Protein AF-V5GAN8-F1 (afdb_monomer)

InterPro domains:
  IPR004263 Exostosin-like [PTHR48261] (1-189)
  IPR015338 Glycosyl transferase 64 domain [PF09258] (1-189)
  IPR029044 Nucleotide-diphospho-sugar transferases [G3DSA:3.90.550.10] (1-189)
  IPR029044 Nucleotide-diphospho-sugar transferases [SSF53448] (8-161)

Solvent-accessible surface area (backbone atoms only — not comparable to full-atom values): 11721 Å² total; per-residue (Å²): 115,43,47,58,86,89,52,80,77,78,62,79,86,79,51,82,94,60,100,62,90,86,78,83,50,75,54,95,60,74,42,65,62,64,80,34,51,76,50,84,88,63,79,58,56,71,40,79,35,66,43,98,82,70,78,83,81,48,72,69,52,54,51,50,43,48,57,54,26,71,79,39,52,86,35,47,23,20,51,52,56,27,30,71,45,79,37,83,88,79,72,42,82,38,86,40,77,65,92,63,96,68,68,63,36,46,39,48,53,40,18,38,35,35,46,64,57,26,37,40,60,66,72,67,48,58,63,70,61,55,46,50,21,42,76,67,63,45,64,59,38,58,53,48,42,52,54,47,28,72,75,63,76,49,75,52,42,76,48,76,73,86,70,68,87,69,60,90,84,64,80,66,87,81,43,69,84,71,42,85,59,43,65,56,57,62,71,73,109

Structure (mmCIF, N/CA/C/O backbone):
data_AF-V5GAN8-F1
#
_entry.id   AF-V5GAN8-F1
#
loop_
_atom_site.group_PDB
_atom_site.id
_atom_site.type_symbol
_atom_site.label_atom_id
_atom_site.label_alt_id
_atom_site.label_comp_id
_atom_site.label_asym_id
_atom_site.label_entity_id
_atom_site.label_seq_id
_atom_site.pdbx_PDB_ins_code
_atom_site.Cartn_x
_atom_site.Cartn_y
_atom_site.Cartn_z
_atom_site.occupancy
_atom_site.B_iso_or_equiv
_atom_site.auth_seq_id
_atom_site.auth_comp_id
_atom_site.auth_asym_id
_atom_site.auth_atom_id
_atom_site.pdbx_PDB_model_num
ATOM 1 N N . VAL A 1 1 ? -5.196 0.202 12.704 1.00 95.00 1 VAL A N 1
ATOM 2 C CA . VAL A 1 1 ? -5.009 -1.135 13.327 1.00 95.00 1 VAL A CA 1
ATOM 3 C C . VAL A 1 1 ? -3.906 -1.023 14.364 1.00 95.00 1 VAL A C 1
ATOM 5 O O . VAL A 1 1 ? -2.914 -0.372 14.077 1.00 95.00 1 VAL A O 1
ATOM 8 N N . TRP A 1 2 ? -4.072 -1.585 15.561 1.00 96.00 2 TRP A N 1
ATOM 9 C CA . TRP A 1 2 ? -3.060 -1.533 16.618 1.00 96.00 2 TRP A CA 1
ATOM 10 C C . TRP A 1 2 ? -2.347 -2.885 16.741 1.00 96.00 2 TRP A C 1
ATOM 12 O O . TRP A 1 2 ? -2.951 -3.880 17.157 1.00 96.00 2 TRP A O 1
ATOM 22 N N . ASN A 1 3 ? -1.075 -2.923 16.337 1.00 94.69 3 ASN A N 1
ATOM 23 C CA . ASN A 1 3 ? -0.295 -4.162 16.207 1.00 94.69 3 ASN A CA 1
ATOM 24 C C . ASN A 1 3 ? 0.570 -4.492 17.437 1.00 94.69 3 ASN A C 1
ATOM 26 O O . ASN A 1 3 ? 1.000 -5.628 17.636 1.00 94.69 3 ASN A O 1
ATOM 30 N N . ASN A 1 4 ? 0.827 -3.494 18.285 1.00 94.25 4 ASN A N 1
ATOM 31 C CA . ASN A 1 4 ? 1.724 -3.625 19.424 1.00 94.25 4 ASN A CA 1
ATOM 32 C C . ASN A 1 4 ? 1.002 -4.224 20.641 1.00 94.25 4 ASN A C 1
ATOM 34 O O . ASN A 1 4 ? 0.079 -3.616 21.178 1.00 94.25 4 ASN A O 1
ATOM 38 N N . GLN A 1 5 ? 1.475 -5.381 21.113 1.00 95.06 5 GLN A N 1
ATOM 39 C CA . GLN A 1 5 ? 0.891 -6.079 22.268 1.00 95.06 5 GLN A CA 1
ATOM 40 C C . GLN A 1 5 ? 1.446 -5.643 23.621 1.00 95.06 5 GLN A C 1
ATOM 42 O O . GLN A 1 5 ? 0.843 -5.908 24.657 1.00 95.06 5 GLN A O 1
ATOM 47 N N . LYS A 1 6 ? 2.593 -4.960 23.623 1.00 95.62 6 LYS A N 1
ATOM 48 C CA . LYS A 1 6 ? 3.255 -4.477 24.842 1.00 95.62 6 LYS A CA 1
ATOM 49 C C . LYS A 1 6 ? 2.770 -3.086 25.247 1.00 95.62 6 LYS A C 1
ATOM 51 O O . LYS A 1 6 ? 2.850 -2.726 26.415 1.00 95.62 6 LYS A O 1
ATOM 56 N N . LYS A 1 7 ? 2.285 -2.298 24.286 1.00 94.88 7 LYS A N 1
ATOM 57 C CA . LYS A 1 7 ? 1.815 -0.925 24.490 1.00 94.88 7 LYS A CA 1
ATOM 58 C C . LYS A 1 7 ? 0.338 -0.847 24.133 1.00 94.88 7 LYS A C 1
ATOM 60 O O . LYS A 1 7 ? -0.037 -1.273 23.051 1.00 94.88 7 LYS A O 1
ATOM 65 N N . SER A 1 8 ? -0.493 -0.288 25.008 1.00 94.62 8 SER A N 1
ATOM 66 C CA . SER A 1 8 ? -1.888 0.012 24.658 1.00 94.62 8 SER A CA 1
ATOM 67 C C . SER A 1 8 ? -1.970 1.226 23.724 1.00 94.62 8 SER A C 1
ATOM 69 O O . SER A 1 8 ? -1.120 2.113 23.832 1.00 94.62 8 SER A O 1
ATOM 71 N N . PRO A 1 9 ? -2.981 1.299 22.835 1.00 94.94 9 PRO A N 1
ATOM 72 C CA . PRO A 1 9 ? -3.250 2.526 22.099 1.00 94.94 9 PRO A CA 1
ATOM 73 C C . PRO A 1 9 ? -3.573 3.662 23.070 1.00 94.94 9 PRO A C 1
ATOM 75 O O . PRO A 1 9 ? -4.091 3.387 24.161 1.00 94.94 9 PRO A O 1
ATOM 78 N N . PRO A 1 10 ? -3.302 4.918 22.679 1.00 94.06 10 PRO A N 1
ATOM 79 C CA . PRO A 1 10 ? -3.709 6.058 23.479 1.00 94.06 10 PRO A CA 1
ATOM 80 C C . PRO A 1 10 ? -5.237 6.058 23.679 1.00 94.06 10 PRO A C 1
ATOM 82 O O . PRO A 1 10 ? -5.977 5.487 22.867 1.00 94.06 10 PRO A O 1
ATOM 85 N N . PRO A 1 11 ? -5.738 6.664 24.766 1.00 93.62 11 PRO A N 1
ATOM 86 C CA . PRO A 1 11 ? -7.162 6.910 24.946 1.00 93.62 11 PRO A CA 1
ATOM 87 C C . PRO A 1 11 ? -7.758 7.664 23.751 1.00 93.62 11 PRO A C 1
ATOM 89 O O . PRO A 1 11 ? -7.117 8.542 23.181 1.00 93.62 11 PRO A O 1
ATOM 92 N N . LEU A 1 12 ? -9.023 7.388 23.412 1.00 90.62 12 LEU A N 1
ATOM 93 C CA . LEU A 1 12 ? -9.724 8.066 22.307 1.00 90.62 12 LEU A CA 1
ATOM 94 C C . LEU A 1 12 ? -9.766 9.597 22.459 1.00 90.62 12 LEU A C 1
ATOM 96 O O . LEU A 1 12 ? -9.891 10.307 21.470 1.00 90.62 12 LEU A O 1
ATOM 100 N N . THR A 1 13 ? -9.627 10.111 23.682 1.00 91.88 13 THR A N 1
ATOM 101 C CA . THR A 1 13 ? -9.562 11.548 23.983 1.00 91.88 13 THR A CA 1
ATOM 102 C C . THR A 1 13 ? -8.302 12.236 23.462 1.00 91.88 13 THR A C 1
ATOM 104 O O . THR A 1 13 ? -8.316 13.453 23.312 1.00 91.88 13 THR A O 1
ATOM 107 N N . GLU A 1 14 ? -7.226 11.488 23.209 1.00 94.81 14 GLU A N 1
ATOM 108 C CA . GLU A 1 14 ? -5.976 12.014 22.640 1.00 94.81 14 GLU A CA 1
ATOM 109 C C . GLU A 1 14 ? -5.991 12.039 21.104 1.00 94.81 14 GLU A C 1
ATOM 111 O O . GLU A 1 14 ? -5.129 12.659 20.485 1.00 94.81 14 GLU A O 1
ATOM 116 N N . PHE A 1 15 ? -6.970 11.387 20.469 1.00 92.12 15 PHE A N 1
ATOM 117 C CA . PHE A 1 15 ? -7.116 11.423 19.019 1.00 92.12 15 PHE A CA 1
ATOM 118 C C . PHE A 1 15 ? -7.718 12.758 18.548 1.00 92.12 15 PHE A C 1
ATOM 120 O O . PHE A 1 15 ? -8.482 13.396 19.281 1.00 92.12 15 PHE A O 1
ATOM 127 N N . PRO A 1 16 ? -7.421 13.189 17.306 1.00 91.81 16 PRO A N 1
ATOM 128 C CA . PRO A 1 16 ? -8.012 14.397 16.743 1.00 91.81 16 PRO A CA 1
ATOM 129 C C . PRO A 1 16 ? -9.541 14.299 16.695 1.00 91.81 16 PRO A C 1
ATOM 131 O O . PRO A 1 16 ? -10.111 13.258 16.365 1.00 91.81 16 PRO A O 1
ATOM 134 N N . LYS A 1 17 ? -10.216 15.415 16.989 1.00 91.31 17 LYS A N 1
ATOM 135 C CA . LYS A 1 17 ? -11.674 15.516 16.866 1.00 91.31 17 LYS A CA 1
ATOM 136 C C . LYS A 1 17 ? -12.050 15.559 15.389 1.00 91.31 17 LYS A C 1
ATOM 138 O O . LYS A 1 17 ? -11.829 16.562 14.718 1.00 91.31 17 LYS A O 1
ATOM 143 N N . VAL A 1 18 ? -12.630 14.471 14.904 1.00 92.62 18 VAL A N 1
ATOM 144 C CA . VAL A 1 18 ? -13.055 14.297 13.511 1.00 92.62 18 VAL A CA 1
ATOM 145 C C . VAL A 1 18 ? -14.554 14.012 13.439 1.00 92.62 18 VAL A C 1
ATOM 147 O O . VAL A 1 18 ? -15.158 13.533 14.396 1.00 92.62 18 VAL A O 1
ATOM 150 N N . ALA A 1 19 ? -15.168 14.308 12.291 1.00 92.56 19 ALA A N 1
ATOM 151 C CA . ALA A 1 19 ? -16.608 14.121 12.082 1.00 92.56 19 ALA A CA 1
ATOM 152 C C . ALA A 1 19 ? -17.034 12.642 11.995 1.00 92.56 19 ALA A C 1
ATOM 154 O O . ALA A 1 19 ? -18.213 12.325 12.144 1.00 92.56 19 ALA A O 1
ATOM 155 N N . LYS A 1 20 ? -16.090 11.735 11.721 1.00 89.75 20 LYS A N 1
ATOM 156 C CA . LYS A 1 20 ? -16.318 10.288 11.638 1.00 89.75 20 LYS A CA 1
ATOM 157 C C . LYS A 1 20 ? -15.715 9.591 12.860 1.00 89.75 20 LYS A C 1
ATOM 159 O O . LYS A 1 20 ? -14.651 10.005 13.308 1.00 89.75 20 LYS A O 1
ATOM 164 N N . PRO A 1 21 ? -16.355 8.546 13.408 1.00 90.94 21 PRO A N 1
ATOM 165 C CA . PRO A 1 21 ? -15.830 7.848 14.576 1.00 90.94 21 PRO A CA 1
ATOM 166 C C . PRO A 1 21 ? -14.479 7.188 14.273 1.00 90.94 21 PRO A C 1
ATOM 168 O O . PRO A 1 21 ? -14.285 6.599 13.211 1.00 90.94 21 PRO A O 1
ATOM 171 N N . ILE A 1 22 ? -13.558 7.256 15.236 1.00 94.25 22 ILE A N 1
ATOM 172 C CA . ILE A 1 22 ? -12.266 6.569 15.169 1.00 94.25 22 ILE A CA 1
ATOM 173 C C . ILE A 1 22 ? -12.407 5.200 15.830 1.00 94.25 22 ILE A C 1
ATOM 175 O O . ILE A 1 22 ? -12.712 5.103 17.019 1.00 94.25 22 ILE A O 1
ATOM 179 N N . ASN A 1 23 ? -12.134 4.142 15.067 1.00 94.19 23 ASN A N 1
ATOM 180 C CA . ASN A 1 23 ? -12.127 2.768 15.558 1.00 94.19 23 ASN A CA 1
ATOM 181 C C . ASN A 1 23 ? -10.688 2.255 15.688 1.00 94.19 23 ASN A C 1
ATOM 183 O O . ASN A 1 23 ? -9.942 2.197 14.710 1.00 94.19 23 ASN A O 1
ATOM 187 N N . VAL A 1 24 ? -10.299 1.836 16.895 1.00 95.75 24 VAL A N 1
ATOM 188 C CA . VAL A 1 24 ? -8.974 1.253 17.155 1.00 95.75 24 VAL A CA 1
ATOM 189 C C . VAL A 1 24 ? -9.100 -0.251 17.360 1.00 95.75 24 VAL A C 1
ATOM 191 O O . VAL A 1 24 ? -9.501 -0.725 18.421 1.00 95.75 24 VAL A O 1
ATOM 194 N N . ILE A 1 25 ? -8.719 -1.015 16.338 1.00 96.12 25 ILE A N 1
ATOM 195 C CA . ILE A 1 25 ? -8.765 -2.479 16.372 1.00 96.12 25 ILE A CA 1
ATOM 196 C C . ILE A 1 25 ? -7.456 -3.016 16.946 1.00 96.12 25 ILE A C 1
ATOM 198 O O . ILE A 1 25 ? -6.411 -2.914 16.301 1.00 96.12 25 ILE A O 1
ATOM 202 N N . LYS A 1 26 ? -7.511 -3.587 18.154 1.00 96.06 26 LYS A N 1
ATOM 203 C CA . LYS A 1 26 ? -6.374 -4.271 18.784 1.00 96.06 26 LYS A CA 1
ATOM 204 C C . LYS A 1 26 ? -6.267 -5.692 18.247 1.00 96.06 26 LYS A C 1
ATOM 206 O O . LYS A 1 26 ? -7.220 -6.465 18.304 1.00 96.06 26 LYS A O 1
ATOM 211 N N . THR A 1 27 ? -5.103 -6.025 17.720 1.00 96.00 27 THR A N 1
ATOM 212 C CA . THR A 1 27 ? -4.802 -7.369 17.213 1.00 96.00 27 THR A CA 1
ATOM 213 C C . THR A 1 27 ? -4.341 -8.278 18.354 1.00 96.00 27 THR A C 1
ATOM 215 O O . THR A 1 27 ? -4.038 -7.789 19.437 1.00 96.00 27 THR A O 1
ATOM 218 N N . LYS A 1 28 ? -4.290 -9.600 18.142 1.00 95.12 28 LYS A N 1
ATOM 219 C CA . LYS A 1 28 ? -3.848 -10.568 19.172 1.00 95.12 28 LYS A CA 1
ATOM 220 C C . LYS A 1 28 ? -2.337 -10.831 19.169 1.00 95.12 28 LYS A C 1
ATOM 222 O O . LYS A 1 28 ? -1.788 -11.256 20.178 1.00 95.12 28 LYS A O 1
ATOM 227 N N . ALA A 1 29 ? -1.684 -10.622 18.030 1.00 95.62 29 ALA A N 1
ATOM 228 C CA . ALA A 1 29 ? -0.252 -10.821 17.835 1.00 95.62 29 ALA A CA 1
ATOM 229 C C . ALA A 1 29 ? 0.295 -9.719 16.924 1.00 95.62 29 ALA A C 1
ATOM 231 O O . ALA A 1 29 ? -0.455 -9.180 16.113 1.00 95.62 29 ALA A O 1
ATOM 232 N N . ASN A 1 30 ? 1.579 -9.390 17.065 1.00 95.69 30 ASN A N 1
ATOM 233 C CA . ASN A 1 30 ? 2.249 -8.439 16.183 1.00 95.69 30 ASN A CA 1
ATOM 234 C C . ASN A 1 30 ? 2.557 -9.128 14.850 1.00 95.69 30 ASN A C 1
ATOM 236 O O . ASN A 1 30 ? 3.513 -9.893 14.776 1.00 95.69 30 ASN A O 1
ATOM 240 N N . LYS A 1 31 ? 1.711 -8.905 13.844 1.00 96.12 31 LYS A N 1
ATOM 241 C CA . LYS A 1 31 ? 1.843 -9.491 12.503 1.00 96.12 31 LYS A CA 1
ATOM 242 C C . LYS A 1 31 ? 1.685 -8.412 11.454 1.00 96.12 31 LYS A C 1
ATOM 244 O O . LYS A 1 31 ? 0.750 -7.614 11.546 1.00 96.12 31 LYS A O 1
ATOM 249 N N . LEU A 1 32 ? 2.570 -8.381 10.466 1.00 93.88 32 LEU A N 1
ATOM 250 C CA . LEU A 1 32 ? 2.552 -7.336 9.445 1.00 93.88 32 LEU A CA 1
ATOM 251 C C . LEU A 1 32 ? 1.270 -7.394 8.596 1.00 93.88 32 LEU A C 1
ATOM 253 O O . LEU A 1 32 ? 0.638 -6.366 8.346 1.00 93.88 32 LEU A O 1
ATOM 257 N N . SER A 1 33 ? 0.790 -8.606 8.293 1.00 95.88 33 SER A N 1
ATOM 258 C CA . SER A 1 33 ? -0.436 -8.825 7.511 1.00 95.88 33 SER A CA 1
ATOM 259 C C . SER A 1 33 ? -1.732 -8.364 8.191 1.00 95.88 33 SER A C 1
ATOM 261 O O . SER A 1 33 ? -2.751 -8.226 7.512 1.00 95.88 33 SER A O 1
ATOM 263 N N . ASN A 1 34 ? -1.731 -8.066 9.500 1.00 96.88 34 ASN A N 1
ATOM 264 C CA . ASN A 1 34 ? -2.941 -7.642 10.217 1.00 96.88 34 ASN A CA 1
ATOM 265 C C . ASN A 1 34 ? -3.601 -6.411 9.579 1.00 96.88 34 ASN A C 1
ATOM 267 O O . ASN A 1 34 ? -4.820 -6.272 9.637 1.00 96.88 34 ASN A O 1
ATOM 271 N N . ARG A 1 35 ? -2.824 -5.524 8.943 1.00 95.88 35 ARG A N 1
ATOM 272 C CA . ARG A 1 35 ? -3.360 -4.330 8.271 1.00 95.88 35 ARG A CA 1
ATOM 273 C C . ARG A 1 35 ? -4.319 -4.656 7.119 1.00 95.88 35 ARG A C 1
ATOM 275 O O . ARG A 1 35 ? -5.146 -3.810 6.799 1.00 95.88 35 ARG A O 1
ATOM 282 N N . PHE A 1 36 ? -4.230 -5.849 6.528 1.00 97.44 36 PHE A N 1
ATOM 283 C CA . PHE A 1 36 ? -5.043 -6.275 5.383 1.00 97.44 36 PHE A CA 1
ATOM 284 C C . PHE A 1 36 ? -6.256 -7.119 5.769 1.00 97.44 36 PHE A C 1
ATOM 286 O O . PHE A 1 36 ? -7.005 -7.541 4.893 1.00 97.44 36 PHE A O 1
ATOM 293 N N . TYR A 1 37 ? -6.489 -7.380 7.056 1.00 97.00 37 TYR A N 1
ATOM 294 C CA . TYR A 1 37 ? -7.653 -8.169 7.442 1.00 97.00 37 TYR A CA 1
ATOM 295 C C . TYR A 1 37 ? -8.956 -7.449 7.034 1.00 97.00 37 TYR A C 1
ATOM 297 O O . TYR A 1 37 ? -9.054 -6.232 7.217 1.00 97.00 37 TYR A O 1
ATOM 305 N N . PRO A 1 38 ? -9.975 -8.158 6.504 1.00 96.44 38 PRO A N 1
ATOM 306 C CA . PRO A 1 38 ? -11.243 -7.555 6.094 1.00 96.44 38 PRO A CA 1
ATOM 307 C C . PRO A 1 38 ? -12.096 -7.212 7.324 1.00 96.44 38 PRO A C 1
ATOM 309 O O . PRO A 1 38 ? -13.055 -7.906 7.669 1.00 96.44 38 PRO A O 1
ATOM 312 N N . TYR A 1 39 ? -11.701 -6.161 8.039 1.00 97.00 39 TYR A N 1
ATOM 313 C CA . TYR A 1 39 ? -12.403 -5.663 9.214 1.00 97.00 39 TYR A CA 1
ATOM 314 C C . TYR A 1 39 ? -13.781 -5.124 8.829 1.00 97.00 39 TYR A C 1
ATOM 316 O O . TYR A 1 39 ? -13.911 -4.350 7.885 1.00 97.00 39 TYR A O 1
ATOM 324 N N . ARG A 1 40 ? -14.808 -5.493 9.599 1.00 95.94 40 ARG A N 1
ATOM 325 C CA . ARG A 1 40 ? -16.195 -5.043 9.382 1.00 95.94 40 ARG A CA 1
ATOM 326 C C . ARG A 1 40 ? -16.354 -3.524 9.505 1.00 95.94 40 ARG A C 1
ATOM 328 O O . ARG A 1 40 ? -17.302 -2.971 8.974 1.00 95.94 40 ARG A O 1
ATOM 335 N N . GLU A 1 41 ? -15.441 -2.872 10.223 1.00 96.19 41 GLU A N 1
ATOM 336 C CA . GLU A 1 41 ? -15.387 -1.421 10.391 1.00 96.19 41 GLU A CA 1
ATOM 337 C C . GLU A 1 41 ? -14.970 -0.690 9.097 1.00 96.19 41 GLU A C 1
ATOM 339 O O . GLU A 1 41 ? -15.128 0.527 9.013 1.00 96.19 41 GLU A O 1
ATOM 344 N N . ILE A 1 42 ? -14.430 -1.403 8.098 1.00 96.62 42 ILE A N 1
ATOM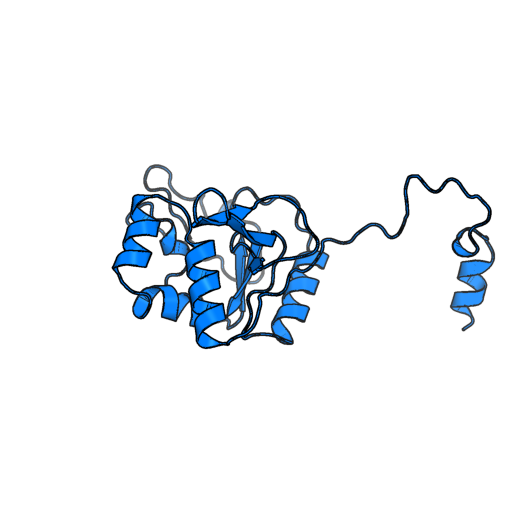 345 C CA . ILE A 1 42 ? -14.077 -0.845 6.786 1.00 96.62 42 ILE A CA 1
ATOM 346 C C . ILE A 1 42 ? -15.288 -0.968 5.858 1.00 96.62 42 ILE A C 1
ATOM 348 O O . ILE A 1 42 ? -15.530 -2.000 5.230 1.00 96.62 42 ILE A O 1
ATOM 352 N N . GLU A 1 43 ? -16.052 0.115 5.763 1.00 95.88 43 GLU A N 1
ATOM 353 C CA . GLU A 1 43 ? -17.258 0.181 4.930 1.00 95.88 43 GLU A CA 1
ATOM 354 C C . GLU A 1 43 ? -16.956 0.683 3.505 1.00 95.88 43 GLU A C 1
ATOM 356 O O . GLU A 1 43 ? -17.637 0.305 2.547 1.00 95.88 43 GLU A O 1
ATOM 361 N N . THR A 1 44 ? -15.891 1.473 3.340 1.00 97.56 44 THR A N 1
ATOM 362 C CA . THR A 1 44 ? -15.489 2.095 2.070 1.00 97.56 44 THR A CA 1
ATOM 363 C C . THR A 1 44 ? -14.813 1.113 1.118 1.00 97.56 44 THR A C 1
ATOM 365 O O . THR A 1 44 ? -14.170 0.156 1.538 1.00 97.56 44 THR A O 1
ATOM 368 N N . GLU A 1 45 ? -14.946 1.348 -0.188 1.00 98.19 45 GLU A N 1
ATOM 369 C CA . GLU A 1 45 ? -14.221 0.579 -1.208 1.00 98.19 45 GLU A CA 1
ATOM 370 C C . GLU A 1 45 ? -12.741 0.954 -1.256 1.00 98.19 45 GLU A C 1
ATOM 372 O O . GLU A 1 45 ? -11.893 0.066 -1.273 1.00 98.19 45 GLU A O 1
ATOM 377 N N . ALA A 1 46 ? -12.434 2.251 -1.208 1.00 98.38 46 ALA A N 1
ATOM 378 C CA . ALA A 1 46 ? -11.071 2.750 -1.092 1.00 98.38 46 ALA A CA 1
ATOM 379 C C . ALA A 1 46 ? -10.561 2.602 0.343 1.00 98.38 46 ALA A C 1
ATOM 381 O O . ALA A 1 46 ? -11.239 3.005 1.297 1.00 98.38 46 ALA A O 1
ATOM 382 N N . VAL A 1 47 ? -9.341 2.094 0.491 1.00 98.44 47 VAL A N 1
ATOM 383 C CA . VAL A 1 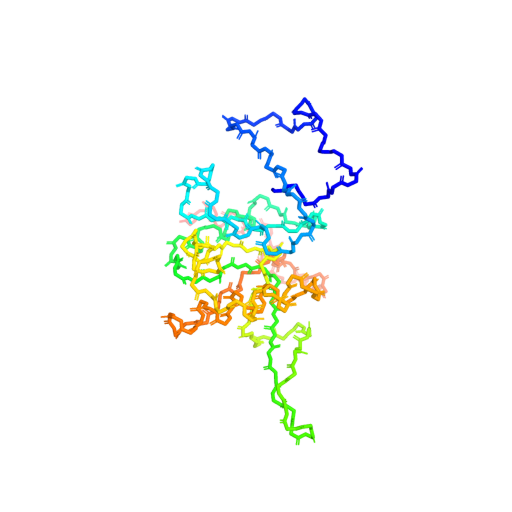47 ? -8.627 2.020 1.767 1.00 98.44 47 VAL A CA 1
ATOM 384 C C . VAL A 1 47 ? -7.266 2.679 1.599 1.00 98.44 47 VAL A C 1
ATOM 386 O O . VAL A 1 47 ? -6.438 2.206 0.824 1.00 98.44 47 VAL A O 1
ATOM 389 N N . LEU A 1 48 ? -7.033 3.765 2.340 1.00 97.88 48 LEU A N 1
ATOM 390 C CA . LEU A 1 48 ? -5.706 4.355 2.474 1.00 97.88 48 LEU A CA 1
ATOM 391 C C . LEU A 1 48 ? -4.909 3.559 3.506 1.00 97.88 48 LEU A C 1
ATOM 393 O O . LEU A 1 48 ? -5.234 3.555 4.695 1.00 97.88 48 LEU A O 1
ATOM 397 N N . HIS A 1 49 ? -3.846 2.915 3.048 1.00 97.56 49 HIS A N 1
ATOM 398 C CA . HIS A 1 49 ? -2.833 2.330 3.904 1.00 97.56 49 HIS A CA 1
ATOM 399 C C . HIS A 1 49 ? -1.687 3.330 4.076 1.00 97.56 49 HIS A C 1
ATOM 401 O O . HIS A 1 49 ? -1.157 3.847 3.094 1.00 97.56 49 HIS A O 1
ATOM 407 N N . ILE A 1 50 ? -1.330 3.599 5.333 1.00 96.25 50 ILE A N 1
ATOM 408 C CA . ILE A 1 50 ? -0.255 4.515 5.707 1.00 96.25 50 ILE A CA 1
ATOM 409 C C . ILE A 1 50 ? 0.576 3.907 6.841 1.00 96.25 50 ILE A C 1
ATOM 411 O O . ILE A 1 50 ? 0.000 3.367 7.791 1.00 96.25 50 ILE A O 1
ATOM 415 N N . ASP A 1 51 ? 1.899 3.952 6.717 1.00 95.38 51 ASP A N 1
ATOM 416 C CA . ASP A 1 51 ? 2.816 3.563 7.790 1.00 95.38 51 ASP A CA 1
ATOM 417 C C . ASP A 1 51 ? 2.880 4.663 8.856 1.00 95.38 51 ASP A C 1
ATOM 419 O O . ASP A 1 51 ? 2.613 5.838 8.590 1.00 95.38 51 ASP A O 1
ATOM 423 N N . ASP A 1 52 ? 3.163 4.280 10.099 1.00 91.56 52 ASP A N 1
ATOM 424 C CA . ASP A 1 52 ? 3.073 5.168 11.262 1.00 91.56 52 ASP A CA 1
ATOM 425 C C . ASP A 1 52 ? 4.236 6.168 11.383 1.00 91.56 52 ASP A C 1
ATOM 427 O O . ASP A 1 52 ? 4.197 7.053 12.241 1.00 91.56 52 ASP A O 1
ATOM 431 N N . ASP A 1 53 ? 5.229 6.074 10.501 1.00 90.81 53 ASP A N 1
ATOM 432 C CA . ASP A 1 53 ? 6.357 6.996 10.356 1.00 90.81 53 ASP A CA 1
ATOM 433 C C . ASP A 1 53 ? 6.232 7.940 9.140 1.00 90.81 53 ASP A C 1
ATOM 435 O O . ASP A 1 53 ? 7.097 8.796 8.918 1.00 90.81 53 ASP A O 1
ATOM 439 N N . ILE A 1 54 ? 5.137 7.856 8.377 1.00 90.88 54 ILE A N 1
ATOM 440 C CA . ILE A 1 54 ? 4.889 8.735 7.229 1.00 90.88 54 ILE A CA 1
ATOM 441 C C . ILE A 1 54 ? 4.370 10.090 7.709 1.00 90.88 54 ILE A C 1
ATOM 443 O O . ILE A 1 54 ? 3.201 10.256 8.055 1.00 90.88 54 ILE A O 1
ATOM 447 N N . VAL A 1 55 ? 5.250 11.092 7.676 1.00 85.62 55 VAL A N 1
ATOM 448 C CA . VAL A 1 55 ? 4.967 12.457 8.164 1.00 85.62 55 VAL A CA 1
ATOM 449 C C . VAL A 1 55 ? 4.911 13.523 7.066 1.00 85.62 55 VAL A C 1
ATOM 451 O O . VAL A 1 55 ? 4.570 14.669 7.340 1.00 85.62 55 VAL A O 1
ATOM 454 N N . MET A 1 56 ? 5.265 13.177 5.826 1.00 81.62 56 MET A N 1
ATOM 455 C CA . MET A 1 56 ? 5.452 14.146 4.738 1.00 81.62 56 MET A CA 1
ATOM 456 C C . MET A 1 56 ? 4.238 14.345 3.823 1.00 81.62 56 MET A C 1
ATOM 458 O O . MET A 1 56 ? 4.274 15.247 2.991 1.00 81.62 56 MET A O 1
ATOM 462 N N . LEU A 1 57 ? 3.193 13.521 3.939 1.00 90.06 57 LEU A N 1
ATOM 463 C CA . LEU A 1 57 ? 2.016 13.628 3.074 1.00 90.06 57 LEU A CA 1
ATOM 464 C C . LEU A 1 57 ? 1.113 14.786 3.498 1.00 90.06 57 LEU A C 1
ATOM 466 O O . LEU A 1 57 ? 0.710 14.897 4.657 1.00 90.06 57 LEU A O 1
ATOM 470 N N . THR A 1 58 ? 0.757 15.624 2.531 1.00 91.75 58 THR A N 1
ATOM 471 C CA . THR A 1 58 ? -0.205 16.719 2.707 1.00 91.75 58 THR A CA 1
ATOM 472 C C . THR A 1 58 ? -1.635 16.277 2.388 1.00 91.75 58 THR A C 1
ATOM 474 O O . THR A 1 58 ? -1.851 15.277 1.702 1.00 91.75 58 THR A O 1
ATOM 477 N N . SER A 1 59 ? -2.634 17.040 2.849 1.00 91.56 59 SER A N 1
ATOM 478 C CA . SER A 1 59 ? -4.045 16.790 2.512 1.00 91.56 59 SER A CA 1
ATOM 479 C C . SER A 1 59 ? -4.288 16.792 1.004 1.00 91.56 59 SER A C 1
ATOM 481 O O . SER A 1 59 ? -4.955 15.894 0.503 1.00 91.56 59 SER A O 1
ATOM 483 N N . ASP A 1 60 ? -3.692 17.750 0.290 1.00 92.50 60 ASP A N 1
ATOM 484 C CA . ASP A 1 60 ? -3.828 17.898 -1.163 1.00 92.50 60 ASP A CA 1
ATOM 485 C C . ASP A 1 60 ? -3.269 16.678 -1.909 1.00 92.50 60 ASP A C 1
ATOM 487 O O . ASP A 1 60 ? -3.813 16.254 -2.925 1.00 92.50 60 ASP A O 1
ATOM 491 N N . GLU A 1 61 ? -2.172 16.096 -1.415 1.00 94.25 61 GLU A N 1
ATOM 492 C CA . GLU A 1 61 ? -1.577 14.896 -2.008 1.00 94.25 61 GLU A CA 1
ATOM 493 C C . GLU A 1 61 ? -2.444 13.664 -1.772 1.00 94.25 61 GLU A C 1
ATOM 495 O O . GLU A 1 61 ? -2.646 12.878 -2.698 1.00 94.25 61 GLU A O 1
ATOM 500 N N . VAL A 1 62 ? -2.985 13.508 -0.561 1.00 95.25 62 VAL A N 1
ATOM 501 C CA . VAL A 1 62 ? -3.913 12.415 -0.240 1.00 95.25 62 VAL A CA 1
ATOM 502 C C . VAL A 1 62 ? -5.189 12.523 -1.078 1.00 95.25 62 VAL A C 1
ATOM 504 O O . VAL A 1 62 ? -5.634 11.515 -1.624 1.00 95.25 62 VAL A O 1
ATOM 507 N N . GLU A 1 63 ? -5.746 13.727 -1.227 1.00 96.00 63 GLU A N 1
ATOM 508 C CA . GLU A 1 63 ? -6.918 13.984 -2.071 1.00 96.00 63 GLU A CA 1
ATOM 509 C C . GLU A 1 63 ? -6.625 13.674 -3.543 1.00 96.00 63 GLU A C 1
ATOM 511 O O . GLU A 1 63 ? -7.371 12.929 -4.173 1.00 96.00 63 GLU A O 1
ATOM 516 N N . PHE A 1 64 ? -5.496 14.147 -4.078 1.00 95.88 64 PHE A N 1
ATOM 517 C CA . PHE A 1 64 ? -5.098 13.838 -5.450 1.00 95.88 64 PHE A CA 1
ATOM 518 C C . PHE A 1 64 ? -4.928 12.330 -5.681 1.00 95.88 64 PHE A C 1
ATOM 520 O O . PHE A 1 64 ? -5.432 11.794 -6.666 1.00 95.88 64 PHE A O 1
ATOM 527 N N . ALA A 1 65 ? -4.251 11.626 -4.772 1.00 97.25 65 ALA A N 1
ATOM 528 C CA . ALA A 1 65 ? -4.075 10.180 -4.871 1.00 97.25 65 ALA A CA 1
ATOM 529 C C . ALA A 1 65 ? -5.413 9.428 -4.812 1.00 97.25 65 ALA A C 1
ATOM 531 O O . ALA A 1 65 ? -5.594 8.447 -5.534 1.00 97.25 65 ALA A O 1
ATOM 532 N N . TYR A 1 66 ? -6.354 9.905 -3.993 1.00 98.19 66 TYR A N 1
ATOM 533 C CA . TYR A 1 66 ? -7.706 9.363 -3.931 1.00 98.19 66 TYR A CA 1
ATOM 534 C C . TYR A 1 66 ? -8.470 9.578 -5.242 1.00 98.19 66 TYR A C 1
ATOM 536 O O . TYR A 1 66 ? -9.051 8.627 -5.759 1.00 98.19 66 TYR A O 1
ATOM 544 N N . GLU A 1 67 ? -8.430 10.778 -5.823 1.00 98.12 67 GLU A N 1
ATOM 545 C CA . GLU A 1 67 ? -9.065 11.055 -7.120 1.00 98.12 67 GLU A CA 1
ATOM 546 C C . GLU A 1 67 ? -8.462 10.194 -8.241 1.00 98.12 67 GLU A C 1
ATOM 548 O O . GLU A 1 67 ? -9.196 9.607 -9.032 1.00 98.12 67 GLU A O 1
ATOM 553 N N . VAL A 1 68 ? -7.138 10.006 -8.260 1.00 98.31 68 VAL A N 1
ATOM 554 C CA . VAL A 1 68 ? -6.488 9.073 -9.199 1.00 98.31 68 VAL A CA 1
ATOM 555 C C . VAL A 1 68 ? -6.951 7.632 -8.963 1.00 98.31 68 VAL A C 1
ATOM 557 O O . VAL A 1 68 ? -7.205 6.904 -9.921 1.00 98.31 68 VAL A O 1
ATOM 560 N N . TRP A 1 69 ? -7.086 7.204 -7.705 1.00 98.62 69 TRP A N 1
ATOM 561 C CA . TRP A 1 69 ? -7.606 5.874 -7.386 1.00 98.62 69 TRP A CA 1
ATOM 562 C C . TRP A 1 69 ? -9.056 5.694 -7.843 1.00 98.62 69 TRP A C 1
ATOM 564 O O . TRP A 1 69 ? -9.391 4.627 -8.347 1.00 98.62 69 TRP A O 1
ATOM 574 N N . ARG A 1 70 ? -9.906 6.721 -7.744 1.00 98.44 70 ARG A N 1
ATOM 575 C CA . ARG A 1 70 ? -11.302 6.650 -8.209 1.00 98.44 70 ARG A CA 1
ATOM 576 C C . ARG A 1 70 ? -11.415 6.355 -9.704 1.00 98.44 70 ARG A C 1
ATOM 578 O O . ARG A 1 70 ? -12.337 5.649 -10.102 1.00 98.44 70 ARG A O 1
ATOM 585 N N . GLU A 1 71 ? -10.474 6.843 -10.507 1.00 98.50 71 GLU A N 1
ATOM 586 C CA . GLU A 1 71 ? -10.401 6.547 -11.944 1.00 98.50 71 GLU A CA 1
ATOM 587 C C . GLU A 1 71 ? -9.839 5.143 -12.232 1.00 98.50 71 GLU A C 1
ATOM 589 O O . GLU A 1 71 ? -10.096 4.558 -13.287 1.00 98.50 71 GLU A O 1
ATOM 594 N N . PHE A 1 72 ? -9.075 4.577 -11.294 1.00 98.38 72 PHE A N 1
ATOM 595 C CA . PHE A 1 72 ? -8.372 3.302 -11.449 1.00 98.38 72 PHE A CA 1
ATOM 596 C C . PHE A 1 72 ? -8.508 2.392 -10.215 1.00 98.38 72 PHE A C 1
ATOM 598 O O . PHE A 1 72 ? -7.493 1.966 -9.653 1.00 98.38 72 PHE A O 1
ATOM 605 N N . PRO A 1 73 ? -9.744 2.065 -9.790 1.00 98.06 73 PRO A N 1
ATOM 606 C CA . PRO A 1 73 ? -9.995 1.433 -8.495 1.00 98.06 73 PRO A CA 1
ATOM 607 C C . PRO A 1 73 ? -9.436 0.011 -8.410 1.00 98.06 73 PRO A C 1
ATOM 609 O O . PRO A 1 73 ? -9.184 -0.497 -7.320 1.00 98.06 73 PRO A O 1
ATOM 612 N N . ASP A 1 74 ? -9.202 -0.639 -9.550 1.00 98.31 74 ASP A N 1
ATOM 613 C CA . ASP A 1 74 ? -8.618 -1.973 -9.631 1.00 98.31 74 ASP A CA 1
ATOM 614 C C . ASP A 1 74 ? -7.089 -1.991 -9.459 1.00 98.31 74 ASP A C 1
ATOM 616 O O . ASP A 1 74 ? -6.501 -3.067 -9.381 1.00 98.31 74 ASP A O 1
ATOM 620 N N . ARG A 1 75 ? -6.427 -0.833 -9.355 1.00 98.50 75 ARG A N 1
ATOM 621 C CA . ARG A 1 75 ? -4.965 -0.729 -9.239 1.00 98.50 75 ARG A CA 1
ATOM 622 C C . ARG A 1 75 ? -4.517 -0.202 -7.878 1.00 98.50 75 ARG A C 1
ATOM 624 O O . ARG A 1 75 ? -5.262 0.456 -7.158 1.00 98.50 75 ARG A O 1
ATOM 631 N N . ILE A 1 76 ? -3.258 -0.481 -7.539 1.00 98.69 76 ILE A N 1
ATOM 632 C CA . ILE A 1 76 ? -2.578 0.139 -6.396 1.00 98.69 76 ILE A CA 1
ATOM 633 C C . ILE A 1 76 ? -2.164 1.551 -6.802 1.00 98.69 76 ILE A C 1
ATOM 635 O O . ILE A 1 76 ? -1.429 1.707 -7.779 1.00 98.69 76 ILE A O 1
ATOM 639 N N . VAL A 1 77 ? -2.612 2.564 -6.060 1.00 98.62 77 VAL A N 1
ATOM 640 C CA . VAL A 1 77 ? -2.281 3.974 -6.321 1.00 98.62 77 VAL A CA 1
ATOM 641 C C . VAL A 1 77 ? -1.579 4.564 -5.108 1.00 98.62 77 VAL A C 1
ATOM 643 O O . VAL A 1 77 ? -2.160 4.605 -4.032 1.00 98.62 77 VAL A O 1
ATOM 646 N N . GLY A 1 78 ? -0.342 5.037 -5.240 1.00 96.88 78 GLY A N 1
ATOM 647 C CA . GLY A 1 78 ? 0.418 5.505 -4.073 1.00 96.88 78 GLY A CA 1
ATOM 648 C C . GLY A 1 78 ? 1.723 6.208 -4.411 1.00 96.88 78 GLY A C 1
ATOM 649 O O . GLY A 1 78 ? 2.003 6.484 -5.576 1.00 96.88 78 GLY A O 1
ATOM 650 N N . PHE A 1 79 ? 2.514 6.524 -3.386 1.00 94.25 79 PHE A N 1
ATOM 651 C CA . PHE A 1 79 ? 3.675 7.416 -3.525 1.00 94.25 79 PHE A CA 1
ATOM 652 C C . PHE A 1 79 ? 5.024 6.686 -3.577 1.00 94.25 79 PHE A C 1
ATOM 654 O O . PHE A 1 79 ? 5.791 6.919 -4.520 1.00 94.25 79 PHE A O 1
ATOM 661 N N . PRO A 1 80 ? 5.371 5.814 -2.606 1.00 93.31 80 PRO A N 1
ATOM 662 C CA . PRO A 1 80 ? 6.668 5.159 -2.606 1.00 93.31 80 PRO A CA 1
ATOM 663 C C . PRO A 1 80 ? 6.655 4.072 -3.676 1.00 93.31 80 PRO A C 1
ATOM 665 O O . PRO A 1 80 ? 5.846 3.148 -3.630 1.00 93.31 80 PRO A O 1
ATOM 668 N N . SER A 1 81 ? 7.545 4.189 -4.655 1.00 93.50 81 SER A N 1
ATOM 669 C CA . SER A 1 81 ? 7.642 3.244 -5.764 1.00 93.50 81 SER A CA 1
ATOM 670 C C . SER A 1 81 ? 8.962 2.498 -5.742 1.00 93.50 81 SER A C 1
ATOM 672 O O . SER A 1 81 ? 9.987 3.059 -5.343 1.00 93.50 81 SER A O 1
ATOM 674 N N . ARG A 1 82 ? 8.942 1.263 -6.228 1.00 94.69 82 ARG A N 1
ATOM 675 C CA . ARG A 1 82 ? 10.105 0.379 -6.332 1.00 94.69 82 ARG A CA 1
ATOM 676 C C . ARG A 1 82 ? 10.062 -0.388 -7.641 1.00 94.69 82 ARG A C 1
ATOM 678 O O . ARG A 1 82 ? 9.037 -0.399 -8.335 1.00 94.69 82 ARG A O 1
ATOM 685 N N . THR A 1 83 ? 11.165 -1.046 -7.961 1.00 95.00 83 THR A N 1
ATOM 686 C CA . THR A 1 83 ? 11.228 -1.925 -9.123 1.00 95.00 83 THR A CA 1
ATOM 687 C C . THR A 1 83 ? 11.897 -3.253 -8.782 1.00 95.00 83 THR A C 1
ATOM 689 O O . THR A 1 83 ? 12.510 -3.405 -7.724 1.00 95.00 83 THR A O 1
ATOM 692 N N . HIS A 1 84 ? 11.720 -4.240 -9.652 1.00 93.25 84 HIS A N 1
ATOM 693 C CA . HIS A 1 84 ? 12.486 -5.478 -9.634 1.00 93.25 84 HIS A CA 1
ATOM 694 C C . HIS A 1 84 ? 13.298 -5.549 -10.923 1.00 93.25 84 HIS A C 1
ATOM 696 O O . HIS A 1 84 ? 12.808 -5.200 -11.996 1.00 93.25 84 HIS A O 1
ATOM 702 N N . ILE A 1 85 ? 14.547 -5.980 -10.809 1.00 92.88 85 ILE A N 1
ATOM 703 C CA . ILE A 1 85 ? 15.470 -6.098 -11.936 1.00 92.88 85 ILE A CA 1
ATOM 704 C C . ILE A 1 85 ? 15.997 -7.522 -12.007 1.00 92.88 85 ILE A C 1
ATOM 706 O O . ILE A 1 85 ? 16.225 -8.163 -10.980 1.00 92.88 85 ILE A O 1
ATOM 710 N N . TRP A 1 86 ? 16.169 -8.032 -13.221 1.00 94.19 86 TRP A N 1
ATOM 711 C CA . TRP A 1 86 ? 16.818 -9.318 -13.422 1.00 94.19 86 TRP A CA 1
ATOM 712 C C . TRP A 1 86 ? 18.331 -9.135 -13.334 1.00 94.19 86 TRP A C 1
ATOM 714 O O . TRP A 1 86 ? 18.911 -8.356 -14.094 1.00 94.19 86 TRP A O 1
ATOM 724 N N . ASP A 1 87 ? 18.971 -9.844 -12.411 1.00 93.12 87 ASP A N 1
ATOM 725 C CA . ASP A 1 87 ? 20.423 -9.867 -12.301 1.00 93.12 87 ASP A CA 1
ATOM 726 C C . ASP A 1 87 ? 20.987 -11.062 -13.079 1.00 93.12 87 ASP A C 1
ATOM 728 O O . ASP A 1 87 ? 20.851 -12.217 -12.678 1.00 93.12 87 ASP A O 1
ATOM 732 N N . ASN A 1 88 ? 21.661 -10.772 -14.194 1.00 95.56 88 ASN A N 1
ATOM 733 C CA . ASN A 1 88 ? 22.294 -11.781 -15.047 1.00 95.56 88 ASN A CA 1
ATOM 734 C C . ASN A 1 88 ? 23.468 -12.506 -14.371 1.00 95.56 88 ASN A C 1
ATOM 736 O O . ASN A 1 88 ? 23.858 -13.579 -14.828 1.00 95.56 88 ASN A O 1
ATOM 740 N N . VAL A 1 89 ? 24.058 -11.935 -13.316 1.00 95.81 89 VAL A N 1
ATOM 741 C CA . VAL A 1 89 ? 25.176 -12.562 -12.598 1.00 95.81 89 VAL A CA 1
ATOM 742 C C . VAL A 1 89 ? 24.656 -13.648 -11.664 1.00 95.81 89 VAL A C 1
ATOM 744 O O . VAL A 1 89 ? 25.185 -14.759 -11.649 1.00 95.81 89 VAL A O 1
ATOM 747 N N . THR A 1 90 ? 23.606 -13.346 -10.901 1.00 95.88 90 THR A N 1
ATOM 748 C CA . THR A 1 90 ? 23.002 -14.297 -9.956 1.00 95.88 90 THR A CA 1
ATOM 749 C C . THR A 1 90 ? 21.896 -15.154 -10.577 1.00 95.88 90 THR A C 1
ATOM 751 O O . THR A 1 90 ? 21.493 -16.141 -9.965 1.00 95.88 90 THR A O 1
ATOM 754 N N . ASN A 1 91 ? 21.443 -14.830 -11.796 1.00 96.00 91 ASN A N 1
ATOM 755 C CA . ASN A 1 91 ? 20.272 -15.421 -12.458 1.00 96.00 91 ASN A CA 1
ATOM 756 C C . ASN A 1 91 ? 19.027 -15.399 -11.561 1.00 96.00 91 ASN A C 1
ATOM 758 O O . ASN A 1 91 ? 18.310 -16.394 -11.435 1.00 96.00 91 ASN A O 1
ATOM 762 N N . ALA A 1 92 ? 18.796 -14.260 -10.911 1.00 93.69 92 ALA A N 1
ATOM 763 C CA . ALA A 1 92 ? 17.697 -14.074 -9.979 1.00 93.69 92 ALA A CA 1
ATOM 764 C C . ALA A 1 92 ? 17.089 -12.673 -10.101 1.00 93.69 92 ALA A C 1
ATOM 766 O O . ALA A 1 92 ? 17.739 -11.710 -10.512 1.00 93.69 92 ALA A O 1
ATOM 767 N N . TRP A 1 93 ? 15.823 -12.556 -9.704 1.00 93.50 93 TRP A N 1
ATOM 768 C CA . TRP A 1 93 ? 15.178 -11.260 -9.531 1.00 93.50 93 TRP A CA 1
ATOM 769 C C . TRP A 1 93 ? 15.696 -10.577 -8.269 1.00 93.50 93 TRP A C 1
ATOM 771 O O . TRP A 1 93 ? 15.712 -11.168 -7.189 1.00 93.50 93 TRP A O 1
ATOM 781 N N . LYS A 1 94 ? 16.072 -9.308 -8.405 1.00 93.25 94 LYS A N 1
ATOM 782 C CA . LYS A 1 94 ? 16.531 -8.454 -7.316 1.00 93.25 94 LYS A CA 1
ATOM 783 C C . LYS A 1 94 ? 15.546 -7.309 -7.106 1.00 93.25 94 LYS A C 1
ATOM 785 O O . LYS A 1 94 ? 15.104 -6.675 -8.061 1.00 93.25 94 LYS A O 1
ATOM 790 N N . TYR A 1 95 ? 15.240 -7.026 -5.846 1.00 92.88 95 TYR A N 1
ATOM 791 C CA . TYR A 1 95 ? 14.525 -5.817 -5.454 1.00 92.88 95 TYR A CA 1
ATOM 792 C C . TYR A 1 95 ? 15.445 -4.595 -5.567 1.00 92.88 95 TYR A C 1
ATOM 794 O O . TYR A 1 95 ? 16.568 -4.613 -5.057 1.00 92.88 95 TYR A O 1
ATOM 802 N N . GLU A 1 96 ? 14.957 -3.537 -6.209 1.00 90.62 96 GLU A N 1
ATOM 803 C CA . GLU A 1 96 ? 15.687 -2.290 -6.412 1.00 90.62 96 GLU A CA 1
ATOM 804 C C . GLU A 1 96 ? 14.942 -1.112 -5.769 1.00 90.62 96 GLU A C 1
ATOM 806 O O . GLU A 1 96 ? 13.750 -0.876 -6.013 1.00 90.62 96 GLU A O 1
ATOM 811 N N . SER A 1 97 ? 15.667 -0.390 -4.912 1.00 87.38 97 SER A N 1
ATOM 812 C CA . SER A 1 97 ? 15.159 0.729 -4.119 1.00 87.38 97 SER A CA 1
ATOM 813 C C . SER A 1 97 ? 15.443 2.101 -4.704 1.00 87.38 97 SER A C 1
ATOM 815 O O . SER A 1 97 ? 14.875 3.081 -4.214 1.00 87.38 97 SER A O 1
ATOM 817 N N . GLU A 1 98 ? 16.296 2.175 -5.723 1.00 81.62 98 GLU A N 1
ATOM 818 C CA . GLU A 1 98 ? 16.628 3.429 -6.386 1.00 81.62 98 GLU A CA 1
ATOM 819 C C . GLU A 1 98 ? 15.405 4.126 -6.999 1.00 81.62 98 GLU A C 1
ATOM 821 O O . GLU A 1 98 ? 14.455 3.508 -7.492 1.00 81.62 98 GLU A O 1
ATOM 826 N N . TRP A 1 99 ? 15.438 5.459 -6.980 1.00 76.38 99 TRP A N 1
ATOM 827 C CA . TRP A 1 99 ? 14.368 6.301 -7.511 1.00 76.38 99 TRP A CA 1
ATOM 828 C C . TRP A 1 99 ? 14.490 6.440 -9.026 1.00 76.38 99 TRP A C 1
ATOM 830 O O . TRP A 1 99 ? 14.943 7.461 -9.543 1.00 76.38 99 TRP A O 1
ATOM 840 N N . THR A 1 100 ? 14.066 5.410 -9.747 1.00 80.88 100 THR A N 1
ATOM 841 C CA . THR A 1 100 ? 14.059 5.405 -11.211 1.00 80.88 100 THR A CA 1
ATOM 842 C C . THR A 1 100 ? 12.709 5.878 -11.774 1.00 80.88 100 THR A C 1
ATOM 844 O O . THR A 1 100 ? 11.716 6.055 -11.056 1.00 80.88 100 THR A O 1
ATOM 847 N N . ASN A 1 101 ? 12.676 6.115 -13.089 1.00 82.81 101 ASN A N 1
ATOM 848 C CA . ASN A 1 101 ? 11.438 6.400 -13.823 1.00 82.81 101 ASN A CA 1
ATOM 849 C C . ASN A 1 101 ? 10.636 5.127 -14.141 1.00 82.81 101 ASN A C 1
ATOM 851 O O . ASN A 1 101 ? 9.455 5.217 -14.467 1.00 82.81 101 ASN A O 1
ATOM 855 N N . GLU A 1 102 ? 11.268 3.957 -14.044 1.00 88.88 102 GLU A N 1
ATOM 856 C CA . GLU A 1 102 ? 10.651 2.657 -14.292 1.00 88.88 102 GLU A CA 1
ATOM 857 C C . GLU A 1 102 ? 10.255 2.015 -12.971 1.00 88.88 102 GLU A C 1
ATOM 859 O O . GLU A 1 102 ? 11.084 1.797 -12.090 1.00 88.88 102 GLU A O 1
ATOM 864 N N . ILE A 1 103 ? 8.976 1.698 -12.828 1.00 94.56 103 ILE A N 1
ATOM 865 C CA . ILE A 1 103 ? 8.442 1.118 -11.601 1.00 94.56 103 ILE A CA 1
AT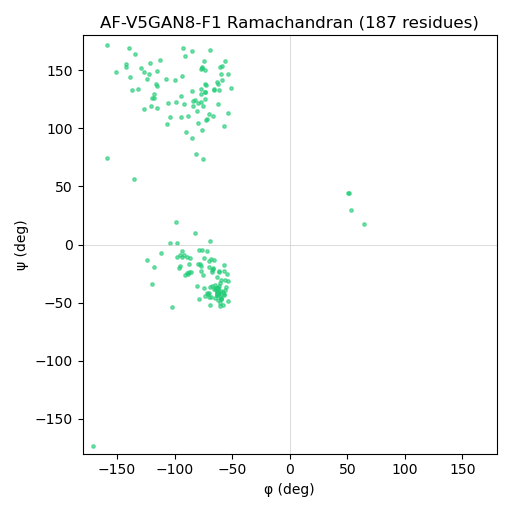OM 866 C C . ILE A 1 103 ? 7.694 -0.160 -11.933 1.00 94.56 103 ILE A C 1
ATOM 868 O O . ILE A 1 103 ? 7.046 -0.267 -12.973 1.00 94.56 103 ILE A O 1
ATOM 872 N N . SER A 1 104 ? 7.724 -1.099 -11.000 1.00 95.75 104 SER A N 1
ATOM 873 C CA . SER A 1 104 ? 6.886 -2.295 -11.055 1.00 95.75 104 SER A CA 1
ATOM 874 C C . SER A 1 104 ? 6.023 -2.456 -9.811 1.00 95.75 104 SER A C 1
ATOM 876 O O . SER A 1 104 ? 5.136 -3.301 -9.792 1.00 95.75 104 SER A O 1
ATOM 878 N N . MET A 1 105 ? 6.319 -1.698 -8.751 1.00 97.50 105 MET A N 1
ATOM 879 C CA . MET A 1 105 ? 5.677 -1.819 -7.451 1.00 97.50 105 MET A CA 1
ATOM 880 C C . MET A 1 105 ? 5.405 -0.443 -6.851 1.00 97.50 105 MET A C 1
ATOM 882 O O . MET A 1 105 ? 6.223 0.477 -6.967 1.00 97.50 105 MET A O 1
ATOM 886 N N . VAL A 1 106 ? 4.277 -0.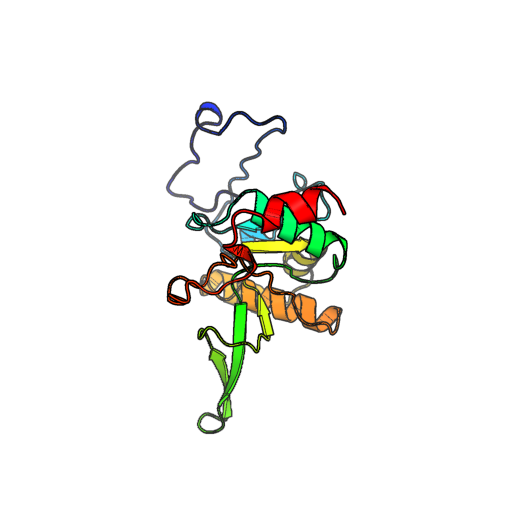331 -6.158 1.00 97.44 106 VAL A N 1
ATOM 887 C CA . VAL A 1 106 ? 3.972 0.779 -5.247 1.00 97.44 106 VAL A CA 1
ATOM 888 C C . VAL A 1 106 ? 3.802 0.202 -3.850 1.00 97.44 106 VAL A C 1
ATOM 890 O O . VAL A 1 106 ? 3.025 -0.734 -3.658 1.00 97.44 106 VAL A O 1
ATOM 893 N N . LEU A 1 107 ? 4.546 0.733 -2.882 1.00 97.12 107 LEU A N 1
ATOM 894 C CA . LEU A 1 107 ? 4.550 0.205 -1.522 1.00 97.12 107 LEU A CA 1
ATOM 895 C C . LEU A 1 107 ? 3.258 0.577 -0.799 1.00 97.12 107 LEU A C 1
ATOM 897 O O . LEU A 1 107 ? 2.790 1.716 -0.874 1.00 97.12 107 LEU A O 1
ATOM 901 N N . THR A 1 108 ? 2.702 -0.370 -0.044 1.00 97.12 108 THR A N 1
ATOM 902 C CA . THR A 1 108 ? 1.435 -0.170 0.676 1.00 97.12 108 THR A CA 1
ATOM 903 C C . THR A 1 108 ? 1.556 0.770 1.874 1.00 97.12 108 THR A C 1
ATOM 905 O O . THR A 1 108 ? 0.545 1.110 2.482 1.00 97.12 108 THR A O 1
ATOM 908 N N . GLY A 1 109 ? 2.772 1.208 2.209 1.00 95.19 109 GLY A N 1
ATOM 909 C CA . GLY A 1 109 ? 3.036 2.156 3.288 1.00 95.19 109 GLY A CA 1
ATOM 910 C C . GLY A 1 109 ? 2.527 3.574 3.048 1.00 95.19 109 GLY A C 1
ATOM 911 O O . GLY A 1 109 ? 2.462 4.367 3.978 1.00 95.19 109 GLY A O 1
ATOM 912 N N . ALA A 1 110 ? 2.132 3.905 1.820 1.00 96.81 110 ALA A N 1
ATOM 913 C CA . ALA A 1 110 ? 1.413 5.134 1.500 1.00 96.81 110 ALA A CA 1
ATOM 914 C C . ALA A 1 110 ? 0.681 4.953 0.163 1.00 96.81 110 ALA A C 1
ATOM 916 O O . ALA A 1 110 ? 1.127 5.446 -0.881 1.00 96.81 110 ALA A O 1
ATOM 917 N N . ALA A 1 111 ? -0.413 4.188 0.187 1.00 97.94 111 ALA A N 1
ATOM 918 C CA . ALA A 1 111 ? -1.173 3.849 -1.013 1.00 97.94 111 ALA A CA 1
ATOM 919 C C . ALA A 1 111 ? -2.665 3.617 -0.742 1.00 97.94 111 ALA A C 1
ATOM 921 O O . ALA A 1 111 ? -3.061 3.096 0.303 1.00 97.94 111 ALA A O 1
ATOM 922 N N . PHE A 1 112 ? -3.479 3.955 -1.735 1.00 98.69 112 PHE A N 1
ATOM 923 C CA . PHE A 1 112 ? -4.865 3.545 -1.865 1.00 98.69 112 PHE A CA 1
ATOM 924 C C . PHE A 1 112 ? -4.963 2.176 -2.542 1.00 98.69 112 PHE A C 1
ATOM 926 O O . PHE A 1 112 ? -4.353 1.919 -3.586 1.00 98.69 112 PHE A O 1
ATOM 933 N N . LEU A 1 113 ? -5.767 1.309 -1.933 1.00 98.38 113 LEU A N 1
ATOM 934 C CA . LEU A 1 113 ? -6.119 -0.020 -2.418 1.00 98.38 113 LEU A CA 1
ATOM 935 C C . LEU A 1 113 ? -7.639 -0.177 -2.389 1.00 98.38 113 LEU A C 1
ATOM 937 O O . LEU A 1 113 ? -8.312 0.388 -1.526 1.00 98.38 113 LEU A O 1
ATOM 941 N N . HIS A 1 114 ? -8.182 -1.015 -3.269 1.00 98.62 114 HIS A N 1
ATOM 942 C CA . HIS A 1 114 ? -9.551 -1.492 -3.109 1.00 98.62 114 HIS A CA 1
ATOM 943 C C . HIS A 1 114 ? -9.629 -2.502 -1.956 1.00 98.62 114 HIS A C 1
ATOM 945 O O . HIS A 1 114 ? -8.804 -3.416 -1.880 1.00 98.62 114 HIS A O 1
ATOM 951 N N . LYS A 1 115 ? -10.654 -2.421 -1.095 1.00 98.19 115 LYS A N 1
ATOM 952 C CA . LYS A 1 115 ? -10.855 -3.341 0.048 1.00 98.19 115 LYS A CA 1
ATOM 953 C C . LYS A 1 115 ? -10.882 -4.820 -0.350 1.00 98.19 115 LYS A C 1
ATOM 955 O O . LYS A 1 115 ? -10.581 -5.695 0.458 1.00 98.19 115 LYS A O 1
ATOM 960 N N . TYR A 1 116 ? -11.244 -5.095 -1.601 1.00 98.25 116 TYR A N 1
ATOM 961 C CA . TYR A 1 116 ? -11.240 -6.442 -2.170 1.00 98.25 116 TYR A CA 1
ATOM 962 C C . TYR A 1 116 ? -9.835 -7.056 -2.189 1.00 98.25 116 TYR A C 1
ATOM 964 O O . TYR A 1 116 ? -9.691 -8.237 -1.894 1.00 98.25 116 TYR A O 1
ATOM 972 N N . TRP A 1 117 ? -8.788 -6.260 -2.421 1.00 98.44 117 TRP A N 1
ATOM 973 C CA . TRP A 1 117 ? -7.406 -6.741 -2.377 1.00 98.44 117 TRP A CA 1
ATOM 974 C C . TRP A 1 117 ? -6.996 -7.169 -0.970 1.00 98.44 117 TRP A C 1
ATOM 976 O O . TRP A 1 117 ? -6.387 -8.219 -0.810 1.00 98.44 117 TRP A O 1
ATOM 986 N N . SER A 1 118 ? -7.440 -6.446 0.059 1.00 97.81 118 SER A N 1
ATOM 987 C CA . SER A 1 118 ? -7.271 -6.839 1.465 1.00 97.81 118 SER A CA 1
ATOM 988 C C . SER A 1 118 ? -7.999 -8.153 1.793 1.00 97.81 118 SER A C 1
ATOM 990 O O . SER A 1 118 ? -7.450 -9.030 2.468 1.00 97.81 11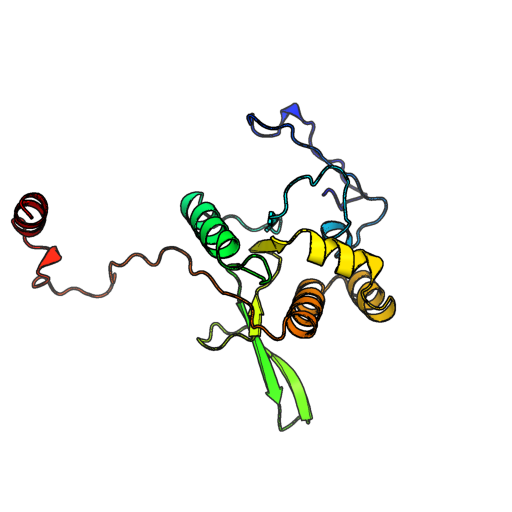8 SER A O 1
ATOM 992 N N . TYR A 1 119 ? -9.214 -8.340 1.261 1.00 98.06 119 TYR A N 1
ATOM 993 C CA . TYR A 1 119 ? -9.945 -9.604 1.383 1.00 98.06 119 TYR A CA 1
ATOM 994 C C . TYR A 1 119 ? -9.179 -10.766 0.738 1.00 98.06 119 TYR A C 1
ATOM 996 O O . TYR A 1 119 ? -8.905 -11.748 1.427 1.00 98.06 119 TYR A O 1
ATOM 1004 N N . LEU A 1 120 ? -8.777 -10.633 -0.531 1.00 98.31 120 LEU A N 1
ATOM 1005 C CA . LEU A 1 120 ? -8.034 -11.673 -1.246 1.00 98.31 120 LEU A CA 1
ATOM 1006 C C . LEU A 1 120 ? -6.692 -11.973 -0.576 1.00 98.31 120 LEU A C 1
ATOM 1008 O O . LEU A 1 120 ? -6.369 -13.136 -0.362 1.0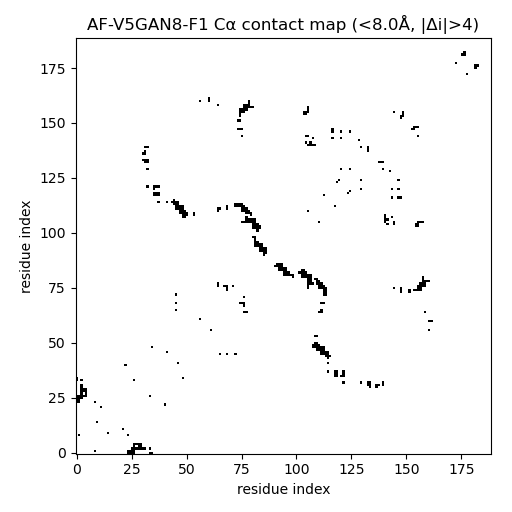0 98.31 120 LEU A O 1
ATOM 1012 N N . TYR A 1 121 ? -5.958 -10.946 -0.146 1.00 98.25 121 TYR A N 1
ATOM 1013 C CA . TYR A 1 121 ? -4.710 -11.113 0.601 1.00 98.25 121 TYR A CA 1
ATOM 1014 C C . TYR A 1 121 ? -4.915 -11.962 1.863 1.00 98.25 121 TYR A C 1
ATOM 1016 O O . TYR A 1 121 ? -4.079 -12.783 2.230 1.00 98.25 121 TYR A O 1
ATOM 1024 N N . SER A 1 122 ? -6.041 -11.765 2.547 1.00 96.44 122 SER A N 1
ATOM 1025 C CA . SER A 1 122 ? -6.331 -12.439 3.812 1.00 96.44 122 SER A CA 1
ATOM 1026 C C . SER A 1 122 ? -6.967 -13.820 3.665 1.00 96.44 122 SER A C 1
ATOM 1028 O O . SER A 1 122 ? -6.934 -14.586 4.632 1.00 96.44 122 SER A O 1
ATOM 1030 N N . LYS A 1 123 ? -7.635 -14.101 2.542 1.00 96.44 123 LYS A N 1
ATOM 1031 C CA . LYS A 1 123 ? -8.496 -15.285 2.375 1.00 96.44 123 LYS A CA 1
ATOM 1032 C C . LYS A 1 123 ? -8.062 -16.220 1.254 1.00 96.44 123 LYS A C 1
ATOM 1034 O O . LYS A 1 123 ? -8.203 -17.424 1.435 1.00 96.44 123 LYS A O 1
ATOM 1039 N N . ASP A 1 124 ? -7.506 -15.677 0.177 1.00 96.25 124 ASP A N 1
ATOM 1040 C CA . ASP A 1 124 ? -7.229 -16.422 -1.054 1.00 96.25 124 ASP A CA 1
ATOM 1041 C C . ASP A 1 124 ? -5.732 -16.480 -1.390 1.00 96.25 124 ASP A C 1
ATOM 1043 O O . ASP A 1 124 ? -5.305 -17.356 -2.143 1.00 96.25 124 ASP A O 1
ATOM 1047 N N . LEU A 1 125 ? -4.911 -15.581 -0.831 1.00 95.25 125 LEU A N 1
ATOM 1048 C CA . LEU A 1 125 ? -3.459 -15.655 -0.968 1.00 95.25 125 LEU A CA 1
ATOM 1049 C C . LEU A 1 125 ? -2.950 -16.969 -0.345 1.00 95.25 125 LEU A C 1
ATOM 1051 O O . LEU A 1 125 ? -3.333 -17.272 0.790 1.00 95.25 125 LEU A O 1
ATOM 1055 N N . PRO A 1 126 ? -2.078 -17.730 -1.038 1.00 96.62 126 PRO A N 1
ATOM 1056 C CA . PRO A 1 126 ? -1.520 -18.964 -0.497 1.00 96.62 126 PRO A CA 1
ATOM 1057 C C . PRO A 1 126 ? -0.924 -18.750 0.895 1.00 96.62 126 PRO A C 1
ATOM 1059 O O . PRO A 1 126 ? -0.201 -17.771 1.130 1.00 96.62 126 PRO A O 1
ATOM 1062 N N . SER A 1 127 ? -1.233 -19.663 1.817 1.00 95.06 127 SER A N 1
ATOM 1063 C CA . SER A 1 127 ? -0.811 -19.563 3.217 1.00 95.06 127 SER A CA 1
ATOM 1064 C C . SER A 1 127 ? 0.698 -19.416 3.348 1.00 95.06 127 SER A C 1
ATOM 1066 O O . SER A 1 127 ? 1.151 -18.612 4.148 1.00 95.06 127 SER A O 1
ATOM 1068 N N . GLU A 1 128 ? 1.467 -20.084 2.493 1.00 97.31 128 GLU A N 1
ATOM 1069 C CA . GLU A 1 128 ? 2.928 -20.068 2.476 1.00 97.31 128 GLU A CA 1
ATOM 1070 C C . GLU A 1 128 ? 3.486 -18.657 2.257 1.00 97.31 128 GLU A C 1
ATOM 1072 O O . GLU A 1 128 ? 4.443 -18.254 2.914 1.00 97.31 128 GLU A O 1
ATOM 1077 N N . VAL A 1 129 ? 2.863 -17.874 1.369 1.00 96.50 129 VAL A N 1
ATOM 1078 C CA . VAL A 1 129 ? 3.269 -16.483 1.113 1.00 96.50 129 VAL A CA 1
ATOM 1079 C C . VAL A 1 129 ? 2.932 -15.617 2.320 1.00 96.50 129 VAL A C 1
ATOM 1081 O O . VAL A 1 129 ? 3.744 -14.809 2.772 1.00 96.50 129 VAL A O 1
ATOM 1084 N N . LYS A 1 130 ? 1.726 -15.788 2.868 1.00 94.94 130 LYS A N 1
ATOM 1085 C CA . LYS A 1 130 ? 1.262 -15.001 4.011 1.00 94.94 130 LYS A CA 1
ATOM 1086 C C . LYS A 1 130 ? 2.050 -15.321 5.289 1.00 94.94 130 LYS A C 1
ATOM 1088 O O . LYS A 1 130 ? 2.277 -14.426 6.105 1.00 94.94 130 LYS A O 1
ATOM 1093 N N . ASP A 1 131 ? 2.435 -16.576 5.474 1.00 95.94 131 ASP A N 1
ATOM 1094 C CA . ASP A 1 131 ? 3.233 -17.045 6.603 1.00 95.94 131 ASP A CA 1
ATOM 1095 C C . ASP A 1 131 ? 4.671 -16.550 6.470 1.00 95.94 131 ASP A C 1
ATOM 1097 O O . ASP A 1 131 ? 5.187 -15.985 7.430 1.00 95.94 131 ASP A O 1
ATOM 1101 N N . TRP A 1 132 ? 5.257 -16.588 5.266 1.00 96.62 132 TRP A N 1
ATOM 1102 C CA . TRP A 1 132 ? 6.557 -15.964 5.002 1.00 96.62 132 TRP A CA 1
ATOM 1103 C C . TRP A 1 132 ? 6.579 -14.491 5.423 1.00 96.62 132 TRP A C 1
ATOM 1105 O O . TRP A 1 132 ? 7.488 -14.066 6.137 1.00 96.62 132 TRP A O 1
ATOM 1115 N N . VAL A 1 133 ? 5.563 -13.719 5.024 1.00 96.38 133 VAL A N 1
ATOM 1116 C CA . VAL A 1 133 ? 5.434 -12.300 5.393 1.00 96.38 133 VAL A CA 1
ATOM 1117 C C . VAL A 1 133 ? 5.358 -12.110 6.909 1.00 96.38 133 VAL A C 1
ATOM 1119 O O . VAL A 1 133 ? 6.039 -11.245 7.461 1.00 96.38 133 VAL A O 1
ATOM 1122 N N . ASP A 1 134 ? 4.531 -12.901 7.598 1.00 95.19 134 ASP A N 1
ATOM 1123 C CA . ASP A 1 134 ? 4.352 -12.779 9.048 1.00 95.19 134 ASP A CA 1
ATOM 1124 C C . ASP A 1 134 ? 5.599 -13.222 9.835 1.00 95.19 134 ASP A C 1
ATOM 1126 O O . ASP A 1 134 ? 5.908 -12.625 10.866 1.00 95.19 134 ASP A O 1
ATOM 1130 N N . GLU A 1 135 ? 6.307 -14.253 9.373 1.00 95.94 135 GLU A N 1
ATOM 1131 C CA . GLU A 1 135 ? 7.509 -14.796 10.019 1.00 95.94 135 GLU A CA 1
ATOM 1132 C C . GLU A 1 135 ? 8.730 -13.891 9.834 1.00 95.94 135 GLU A C 1
ATOM 1134 O O . GLU A 1 135 ? 9.523 -13.726 10.763 1.00 95.94 135 GLU A O 1
ATOM 1139 N N . HIS A 1 136 ? 8.860 -13.266 8.661 1.00 94.06 136 HIS A N 1
ATOM 1140 C CA . HIS A 1 136 ? 9.975 -12.372 8.342 1.00 94.06 136 HIS A CA 1
ATOM 1141 C C . HIS A 1 136 ? 9.678 -10.905 8.661 1.00 94.06 136 HIS A C 1
ATOM 1143 O O . HIS A 1 136 ? 10.589 -10.079 8.605 1.00 94.06 136 HIS A O 1
ATOM 1149 N N . MET A 1 137 ? 8.426 -10.577 9.003 1.00 92.69 137 MET A N 1
ATOM 1150 C CA . MET A 1 137 ? 7.961 -9.211 9.257 1.00 92.69 137 MET A CA 1
ATOM 1151 C C . MET A 1 137 ? 8.343 -8.251 8.119 1.00 92.69 137 MET A C 1
ATOM 1153 O O . MET A 1 137 ? 8.836 -7.151 8.366 1.00 92.69 137 MET A O 1
ATOM 1157 N N . ASN A 1 138 ? 8.149 -8.691 6.871 1.00 94.69 138 ASN A N 1
ATOM 1158 C CA . ASN A 1 138 ? 8.540 -7.951 5.670 1.00 94.69 138 ASN A CA 1
ATOM 1159 C C . ASN A 1 138 ? 7.755 -8.431 4.430 1.00 94.69 138 ASN A C 1
ATOM 1161 O O . ASN A 1 138 ? 7.102 -9.475 4.479 1.00 94.69 138 ASN A O 1
ATOM 1165 N N . CYS A 1 139 ? 7.890 -7.721 3.309 1.00 95.62 139 CYS A N 1
ATOM 1166 C CA . CYS A 1 139 ? 7.427 -8.105 1.967 1.00 95.62 139 CYS A CA 1
ATOM 1167 C C . CYS A 1 139 ? 5.904 -8.244 1.795 1.00 95.62 139 CYS A C 1
ATOM 1169 O O . CYS A 1 139 ? 5.439 -8.857 0.828 1.00 95.62 139 CYS A O 1
ATOM 1171 N N . GLU A 1 140 ? 5.110 -7.691 2.705 1.00 97.56 140 GLU A N 1
ATOM 1172 C CA . GLU A 1 140 ? 3.653 -7.661 2.602 1.00 97.56 140 GLU A CA 1
ATOM 1173 C C . GLU A 1 140 ? 3.191 -6.814 1.407 1.00 97.56 140 GLU A C 1
ATOM 1175 O O . GLU A 1 140 ? 2.219 -7.146 0.726 1.00 97.56 140 GLU A O 1
ATOM 1180 N N . ASP A 1 141 ? 3.926 -5.741 1.123 1.00 97.56 141 ASP A N 1
ATOM 1181 C CA . ASP A 1 141 ? 3.712 -4.857 -0.015 1.00 97.56 141 ASP A CA 1
ATOM 1182 C C . ASP A 1 141 ? 4.063 -5.534 -1.348 1.00 97.56 141 ASP A C 1
ATOM 1184 O O . ASP A 1 141 ? 3.300 -5.430 -2.312 1.00 97.56 141 ASP A O 1
ATOM 1188 N N . ILE A 1 142 ? 5.166 -6.284 -1.405 1.00 98.06 142 ILE A N 1
ATOM 1189 C CA . ILE A 1 142 ? 5.563 -7.096 -2.559 1.00 98.06 142 ILE A CA 1
ATOM 1190 C C . ILE A 1 142 ? 4.478 -8.137 -2.834 1.00 98.06 142 ILE A C 1
ATOM 1192 O O . ILE A 1 142 ? 3.974 -8.207 -3.956 1.00 98.06 142 ILE A O 1
ATOM 1196 N N . ALA A 1 143 ? 4.055 -8.891 -1.815 1.00 98.19 143 ALA A N 1
ATOM 1197 C CA . ALA A 1 143 ? 2.988 -9.880 -1.950 1.00 98.19 143 ALA A CA 1
ATOM 1198 C C . ALA A 1 143 ? 1.678 -9.248 -2.458 1.00 98.19 143 ALA A C 1
ATOM 1200 O O . ALA A 1 143 ? 1.031 -9.804 -3.349 1.00 98.19 143 ALA A O 1
ATOM 1201 N N . MET A 1 144 ? 1.323 -8.056 -1.966 1.00 98.62 144 MET A N 1
ATOM 1202 C CA . MET A 1 144 ? 0.159 -7.311 -2.452 1.00 98.62 144 MET A CA 1
ATOM 1203 C C . MET A 1 144 ? 0.301 -6.899 -3.927 1.00 98.62 144 MET A C 1
ATOM 1205 O O . MET A 1 144 ? -0.645 -7.052 -4.699 1.00 98.62 144 MET A O 1
ATOM 1209 N N . ASN A 1 145 ? 1.474 -6.413 -4.347 1.00 98.56 145 ASN A N 1
ATOM 1210 C CA . ASN A 1 145 ? 1.717 -6.053 -5.748 1.00 98.56 145 ASN A CA 1
ATOM 1211 C C . ASN A 1 145 ? 1.617 -7.278 -6.669 1.00 98.56 145 ASN A C 1
ATOM 1213 O O . ASN A 1 145 ? 0.966 -7.187 -7.709 1.00 98.56 145 ASN A O 1
ATOM 1217 N N . PHE A 1 146 ? 2.181 -8.427 -6.277 1.00 98.06 146 PHE A N 1
ATOM 1218 C CA . PHE A 1 146 ? 2.028 -9.683 -7.022 1.00 98.06 146 PHE A CA 1
ATOM 1219 C C . PHE A 1 146 ? 0.560 -10.100 -7.139 1.00 98.06 146 PHE A C 1
ATO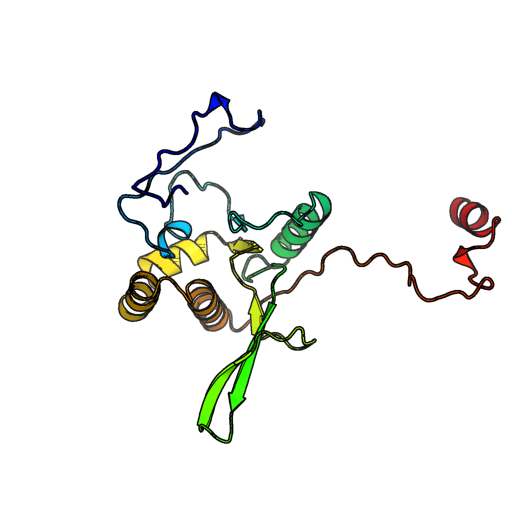M 1221 O O . PHE A 1 146 ? 0.105 -10.420 -8.236 1.00 98.06 146 PHE A O 1
ATOM 1228 N N . LEU A 1 147 ? -0.191 -10.057 -6.035 1.00 98.31 147 LEU A N 1
ATOM 1229 C CA . LEU A 1 147 ? -1.610 -10.410 -6.008 1.00 98.31 147 LEU A CA 1
ATOM 1230 C C . LEU A 1 147 ? -2.429 -9.556 -6.986 1.00 98.31 147 LEU A C 1
ATOM 1232 O O . LEU A 1 147 ? -3.159 -10.095 -7.819 1.00 98.31 147 LEU A O 1
ATOM 1236 N N . VAL A 1 148 ? -2.291 -8.230 -6.905 1.00 98.50 148 VAL A N 1
ATOM 1237 C CA . VAL A 1 148 ? -3.059 -7.301 -7.747 1.00 98.50 148 VAL A CA 1
ATOM 1238 C C . VAL A 1 148 ? -2.629 -7.405 -9.210 1.00 98.50 148 VAL A C 1
ATOM 1240 O O . VAL A 1 148 ? -3.487 -7.500 -10.091 1.00 98.50 148 VAL A O 1
ATOM 1243 N N . ALA A 1 149 ? -1.323 -7.436 -9.490 1.00 97.94 149 ALA A N 1
ATOM 1244 C CA . ALA A 1 149 ? -0.809 -7.525 -10.855 1.00 97.94 149 ALA A CA 1
ATOM 1245 C C . ALA A 1 149 ? -1.213 -8.840 -11.536 1.00 97.94 149 ALA A C 1
ATOM 1247 O O . ALA A 1 149 ? -1.630 -8.817 -12.691 1.00 97.94 149 ALA A O 1
ATOM 1248 N N . ASN A 1 150 ? -1.165 -9.969 -10.823 1.00 97.69 150 ASN A N 1
ATOM 1249 C CA . ASN A 1 150 ? -1.535 -11.277 -11.369 1.00 97.69 150 ASN A CA 1
ATOM 1250 C C . ASN A 1 150 ? -3.025 -11.362 -11.743 1.00 97.69 150 ASN A C 1
ATOM 1252 O O . ASN A 1 150 ? -3.382 -11.960 -12.753 1.00 97.69 150 ASN A O 1
ATOM 1256 N N . LEU A 1 151 ? -3.905 -10.753 -10.944 1.00 98.00 151 LEU A N 1
ATOM 1257 C CA . LEU A 1 151 ? -5.349 -10.795 -11.194 1.00 98.00 151 LEU A CA 1
ATOM 1258 C C . LEU A 1 151 ? -5.804 -9.783 -12.247 1.00 98.00 151 LEU A C 1
ATOM 1260 O O . LEU A 1 151 ? -6.726 -10.057 -13.013 1.00 98.00 151 LEU A O 1
ATOM 1264 N N . THR A 1 152 ? -5.179 -8.608 -12.284 1.00 98.06 152 THR A N 1
ATOM 1265 C CA . THR A 1 152 ? -5.599 -7.516 -13.174 1.00 98.06 152 THR A CA 1
ATOM 1266 C C . THR A 1 152 ? -4.816 -7.470 -14.482 1.00 98.06 152 THR A C 1
ATOM 1268 O O . THR A 1 152 ? -5.295 -6.875 -15.446 1.00 98.06 152 THR A O 1
ATOM 1271 N N . ASN A 1 153 ? -3.627 -8.080 -14.529 1.00 98.12 153 ASN A N 1
ATOM 1272 C CA . ASN A 1 153 ? -2.623 -7.910 -15.584 1.00 98.12 153 ASN A CA 1
ATOM 1273 C C . ASN A 1 153 ? -2.266 -6.436 -15.845 1.00 98.12 153 ASN A C 1
ATOM 1275 O O . ASN A 1 153 ? -1.940 -6.051 -16.970 1.00 98.12 153 ASN A O 1
ATOM 1279 N N . LYS A 1 154 ? -2.356 -5.590 -14.813 1.00 98.12 154 LYS A N 1
ATOM 1280 C CA . LYS A 1 154 ? -2.093 -4.153 -14.903 1.00 98.12 154 LYS A CA 1
ATOM 1281 C C . LYS A 1 154 ? -0.991 -3.729 -13.927 1.00 98.12 154 LYS A C 1
ATOM 1283 O O . LYS A 1 154 ? -0.907 -4.275 -12.827 1.00 98.12 154 LYS A O 1
ATOM 1288 N N . PRO A 1 155 ? -0.172 -2.728 -14.295 1.00 97.44 155 PRO A N 1
ATOM 1289 C CA . PRO A 1 155 ? 0.829 -2.171 -13.394 1.00 97.44 155 PRO A CA 1
ATOM 1290 C C . PRO A 1 155 ? 0.184 -1.274 -12.322 1.00 97.44 155 PRO A C 1
ATOM 1292 O O . PRO A 1 155 ? -0.905 -0.727 -12.553 1.00 97.44 155 PRO A O 1
ATOM 1295 N N . PRO A 1 156 ? 0.864 -1.053 -11.182 1.00 97.75 156 PRO A N 1
ATOM 1296 C CA . PRO A 1 156 ? 0.452 -0.050 -10.205 1.00 97.75 156 PRO A CA 1
ATOM 1297 C C . PRO A 1 156 ? 0.645 1.375 -10.752 1.00 97.75 156 PRO A C 1
ATOM 1299 O O . PRO A 1 156 ? 1.319 1.591 -11.761 1.00 97.75 156 PRO A O 1
ATOM 1302 N N . ILE A 1 157 ? 0.069 2.368 -10.072 1.00 97.75 157 ILE A N 1
ATOM 1303 C CA . ILE A 1 157 ? 0.191 3.787 -10.424 1.00 97.75 157 ILE A CA 1
ATOM 1304 C C . ILE A 1 157 ? 0.925 4.527 -9.311 1.00 97.75 157 ILE A C 1
ATOM 1306 O O . ILE A 1 157 ? 0.440 4.647 -8.186 1.00 97.75 157 ILE A O 1
ATOM 1310 N N . LYS A 1 158 ? 2.083 5.089 -9.652 1.00 95.56 158 LYS A N 1
ATOM 1311 C CA . LYS A 1 158 ? 2.779 6.044 -8.793 1.00 95.56 158 LYS A CA 1
ATOM 1312 C C . LYS A 1 158 ? 2.212 7.438 -9.007 1.00 95.56 158 LYS A C 1
ATOM 1314 O O . LYS A 1 158 ? 2.272 7.969 -10.115 1.00 95.56 158 LYS A O 1
ATOM 1319 N N . VAL A 1 159 ? 1.753 8.055 -7.931 1.00 94.00 159 VAL A N 1
ATOM 1320 C CA .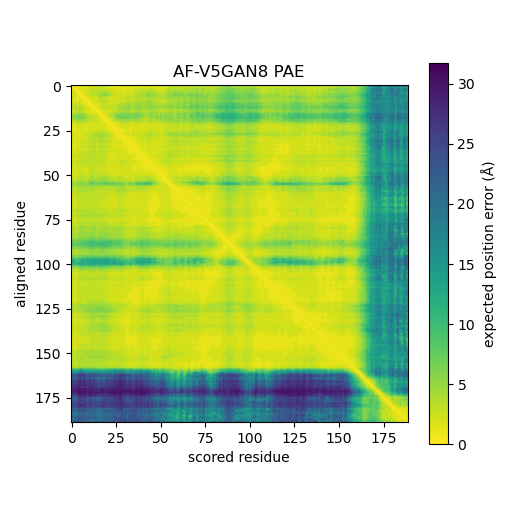 VAL A 1 159 ? 1.517 9.495 -7.868 1.00 94.00 159 VAL A CA 1
ATOM 1321 C C . VAL A 1 159 ? 2.751 10.184 -7.297 1.00 94.00 159 VAL A C 1
ATOM 1323 O O . VAL A 1 159 ? 3.467 9.640 -6.456 1.00 94.00 159 VAL A O 1
ATOM 1326 N N . THR A 1 160 ? 3.041 11.386 -7.782 1.00 85.12 160 THR A N 1
ATOM 1327 C CA . THR A 1 160 ? 4.161 12.179 -7.272 1.00 85.12 160 THR A CA 1
ATOM 1328 C C . THR A 1 160 ? 3.658 13.226 -6.288 1.00 85.12 160 THR A C 1
ATOM 1330 O O . THR A 1 160 ? 2.629 13.845 -6.573 1.00 85.12 160 THR A O 1
ATOM 1333 N N . PRO A 1 161 ? 4.398 13.499 -5.197 1.00 75.31 161 PRO A N 1
ATOM 1334 C CA . PRO A 1 161 ? 4.138 14.682 -4.389 1.00 75.31 161 PRO A CA 1
ATOM 1335 C C . PRO A 1 161 ? 4.208 15.931 -5.271 1.00 75.31 161 PRO A C 1
ATOM 1337 O O . PRO A 1 161 ? 4.846 15.907 -6.337 1.00 75.31 161 PRO A O 1
ATOM 1340 N N . ARG A 1 162 ? 3.572 17.029 -4.847 1.00 67.38 162 ARG A N 1
ATOM 1341 C CA . ARG A 1 162 ? 3.634 18.295 -5.597 1.00 67.38 162 ARG A CA 1
ATOM 1342 C C . ARG A 1 162 ? 5.105 18.693 -5.760 1.00 67.38 162 ARG A C 1
ATOM 1344 O O . ARG A 1 162 ? 5.719 19.256 -4.855 1.00 67.38 162 ARG A O 1
ATOM 1351 N N . LYS A 1 163 ? 5.684 18.457 -6.942 1.00 55.12 163 LYS A N 1
ATOM 1352 C CA . LYS A 1 163 ? 6.925 19.128 -7.326 1.00 55.12 163 LYS A CA 1
ATOM 1353 C C . LYS A 1 163 ? 6.592 20.610 -7.372 1.00 55.12 163 LYS A C 1
ATOM 1355 O O . LYS A 1 163 ? 5.708 21.028 -8.120 1.00 55.12 163 LYS A O 1
ATOM 1360 N N . LYS A 1 164 ? 7.288 21.418 -6.570 1.00 51.56 164 LYS A N 1
ATOM 1361 C CA . LYS A 1 164 ? 7.288 22.865 -6.783 1.00 51.56 164 LYS A CA 1
ATOM 1362 C C . LYS A 1 164 ? 7.711 23.070 -8.238 1.00 51.56 164 LYS A C 1
ATOM 1364 O O . LYS A 1 164 ? 8.834 22.751 -8.599 1.00 51.56 164 LYS A O 1
ATOM 1369 N N . PHE A 1 165 ? 6.798 23.576 -9.067 1.00 51.06 165 PHE A N 1
ATOM 1370 C CA . PHE A 1 165 ? 7.066 23.919 -10.469 1.00 51.06 165 PHE A CA 1
ATOM 1371 C C . PHE A 1 165 ? 8.216 24.938 -10.597 1.00 51.06 165 PHE A C 1
ATOM 1373 O O . PHE A 1 165 ? 8.826 25.088 -11.649 1.00 51.06 165 PHE A O 1
ATOM 1380 N N . LYS A 1 166 ? 8.545 25.625 -9.495 1.00 55.41 166 LYS A N 1
ATOM 1381 C CA . LYS A 1 166 ? 9.735 26.457 -9.371 1.00 55.41 166 LYS A CA 1
ATOM 1382 C C . LYS A 1 166 ? 10.996 25.598 -9.336 1.00 55.41 166 LYS A C 1
ATOM 1384 O O . LYS A 1 166 ? 11.263 24.930 -8.343 1.00 55.41 166 LYS A O 1
ATOM 1389 N N . CYS A 1 167 ? 11.786 25.710 -10.395 1.00 59.97 167 CYS A N 1
ATOM 1390 C CA . CYS A 1 167 ? 13.187 25.319 -10.428 1.00 59.97 167 CYS A CA 1
ATOM 1391 C C . CYS A 1 167 ? 13.994 26.248 -9.497 1.00 59.97 167 CYS A C 1
ATOM 1393 O O . CYS A 1 167 ? 14.119 27.433 -9.806 1.00 59.97 167 CYS A O 1
ATOM 1395 N N . PRO A 1 168 ? 14.519 25.764 -8.356 1.00 59.84 168 PRO A N 1
ATOM 1396 C CA . PRO A 1 168 ? 15.255 26.606 -7.406 1.00 59.84 168 PRO A CA 1
ATOM 1397 C C . PRO A 1 168 ? 16.595 27.104 -7.963 1.00 59.84 168 PRO A C 1
ATOM 1399 O O . PRO A 1 168 ? 17.100 28.128 -7.521 1.00 59.84 168 PRO A O 1
ATOM 1402 N N . GLU A 1 169 ? 17.150 26.378 -8.934 1.00 63.69 169 GLU A N 1
ATOM 1403 C CA . GLU A 1 169 ? 18.449 26.646 -9.565 1.00 63.69 169 GLU A CA 1
ATOM 1404 C C . GLU A 1 169 ? 18.332 27.483 -10.848 1.00 63.69 169 GLU A C 1
ATOM 1406 O O . GLU A 1 169 ? 19.335 27.887 -11.428 1.00 63.69 169 GLU A O 1
ATOM 1411 N N . CYS A 1 170 ? 17.109 27.774 -11.298 1.00 65.25 170 CYS A N 1
ATOM 1412 C CA . CYS A 1 170 ? 16.874 28.576 -12.489 1.00 65.25 170 CYS A CA 1
ATOM 1413 C C . CYS A 1 170 ? 16.899 30.060 -12.102 1.00 65.25 170 CYS A C 1
ATOM 1415 O O . CYS A 1 170 ? 15.881 30.637 -11.730 1.00 65.25 170 CYS A O 1
ATOM 1417 N N . THR A 1 171 ? 18.076 30.677 -12.187 1.00 58.75 171 THR A N 1
ATOM 1418 C CA . THR A 1 171 ? 18.340 32.104 -11.909 1.00 58.75 171 THR A CA 1
ATOM 1419 C C . THR A 1 171 ? 18.011 33.043 -13.074 1.00 58.75 171 THR A C 1
ATOM 1421 O O . THR A 1 171 ? 18.348 34.226 -13.030 1.00 58.75 171 THR A O 1
ATOM 1424 N N . ASN A 1 172 ? 17.346 32.556 -14.124 1.00 58.28 172 ASN A N 1
ATOM 1425 C CA . ASN A 1 172 ? 17.011 33.391 -15.273 1.00 58.28 172 ASN A CA 1
ATOM 1426 C C . ASN A 1 172 ? 15.892 34.377 -14.912 1.00 58.28 172 ASN A C 1
ATOM 1428 O O . ASN A 1 172 ? 14.724 34.011 -14.827 1.00 58.28 172 ASN A O 1
ATOM 1432 N N . ASN A 1 173 ? 16.248 35.654 -14.775 1.00 55.59 173 ASN A N 1
ATOM 1433 C CA . ASN A 1 173 ? 15.312 36.770 -14.595 1.00 55.59 173 ASN A CA 1
ATOM 1434 C C . ASN A 1 173 ? 14.466 37.081 -15.854 1.00 55.59 173 ASN A C 1
ATOM 1436 O O . ASN A 1 173 ? 13.678 38.017 -15.840 1.00 55.59 173 ASN A O 1
ATOM 1440 N N . GLU A 1 174 ? 14.603 36.301 -16.932 1.00 61.97 174 GLU A N 1
ATOM 1441 C CA . GLU A 1 174 ? 13.876 36.460 -18.204 1.00 61.97 174 GLU A CA 1
ATOM 1442 C C . GLU A 1 174 ? 12.665 35.515 -18.332 1.00 61.97 174 GLU A C 1
ATOM 1444 O O . GLU A 1 174 ? 12.186 35.221 -19.427 1.00 61.97 174 GLU A O 1
ATOM 1449 N N . MET A 1 175 ? 12.159 34.974 -17.221 1.00 67.00 175 MET A N 1
ATOM 1450 C CA . MET A 1 175 ? 10.968 34.126 -17.264 1.00 67.00 175 MET A CA 1
ATOM 1451 C C . MET A 1 175 ? 9.724 34.981 -17.509 1.00 67.00 175 MET A C 1
ATOM 1453 O O . MET A 1 175 ? 9.409 35.860 -16.714 1.00 67.00 175 MET A O 1
ATOM 1457 N N . LEU A 1 176 ? 8.951 34.654 -18.549 1.00 70.06 176 LEU A N 1
ATOM 1458 C CA . LEU A 1 176 ? 7.674 35.316 -18.855 1.00 70.06 176 LEU A CA 1
ATOM 1459 C C . LEU A 1 176 ? 6.712 35.324 -17.650 1.00 70.06 176 LEU A C 1
ATOM 1461 O O . LEU A 1 176 ? 5.938 36.252 -17.472 1.00 70.06 176 LEU A O 1
ATOM 1465 N N . SER A 1 177 ? 6.784 34.294 -16.799 1.00 68.56 177 SER A N 1
ATOM 1466 C CA . SER A 1 177 ? 5.997 34.167 -15.566 1.00 68.56 177 SER A CA 1
ATOM 1467 C C . SER A 1 177 ? 6.461 35.063 -14.412 1.00 68.56 177 SER A C 1
ATOM 1469 O O . SER A 1 177 ? 5.785 35.117 -13.387 1.00 68.56 177 SER A O 1
ATOM 1471 N N . ALA A 1 178 ? 7.637 35.684 -14.527 1.00 67.81 178 ALA A N 1
ATOM 1472 C CA . ALA A 1 178 ? 8.186 36.623 -13.551 1.00 67.81 178 ALA A CA 1
ATOM 1473 C C . ALA A 1 178 ? 7.852 38.087 -13.889 1.00 67.81 178 ALA A C 1
ATOM 1475 O O . ALA A 1 178 ? 8.066 38.959 -13.049 1.00 67.81 178 ALA A O 1
ATOM 1476 N N . ASP A 1 179 ? 7.318 38.354 -15.087 1.00 76.25 179 ASP A N 1
ATOM 1477 C CA . ASP A 1 179 ? 6.838 39.678 -15.472 1.00 76.25 179 ASP A CA 1
ATOM 1478 C C . ASP A 1 179 ? 5.615 40.079 -14.626 1.00 76.25 179 ASP A C 1
ATOM 1480 O O . ASP A 1 179 ? 4.666 39.307 -14.452 1.00 76.25 179 ASP A O 1
ATOM 1484 N N . LEU A 1 180 ? 5.634 41.309 -14.107 1.00 73.38 180 LEU A N 1
ATOM 1485 C CA . LEU A 1 180 ? 4.579 41.888 -13.271 1.00 73.38 180 LEU A CA 1
ATOM 1486 C C . LEU A 1 180 ? 3.230 41.942 -14.007 1.00 73.38 180 LEU A C 1
ATOM 1488 O O . LEU A 1 180 ? 2.185 41.815 -13.367 1.00 73.38 180 LEU A O 1
ATOM 1492 N N . GLY A 1 181 ? 3.244 42.085 -15.338 1.00 80.25 181 GLY A N 1
ATOM 1493 C CA . GLY A 1 181 ? 2.036 42.080 -16.172 1.00 80.25 181 GLY A CA 1
ATOM 1494 C C . GLY A 1 181 ? 1.453 40.687 -16.442 1.00 80.25 181 GLY A C 1
ATOM 1495 O O . GLY A 1 181 ? 0.279 40.570 -16.791 1.00 80.25 181 GLY A O 1
ATOM 1496 N N . HIS A 1 182 ? 2.224 39.615 -16.229 1.00 81.62 182 HIS A N 1
ATOM 1497 C CA . HIS A 1 182 ? 1.852 38.262 -16.655 1.00 81.62 182 HIS A CA 1
ATOM 1498 C C . HIS A 1 182 ? 0.548 37.756 -16.025 1.00 81.62 182 HIS A C 1
ATOM 1500 O O . HIS A 1 182 ? -0.298 37.169 -16.701 1.00 81.62 182 HIS A O 1
ATOM 1506 N N . MET A 1 183 ? 0.374 37.978 -14.719 1.00 77.50 183 MET A N 1
ATOM 1507 C 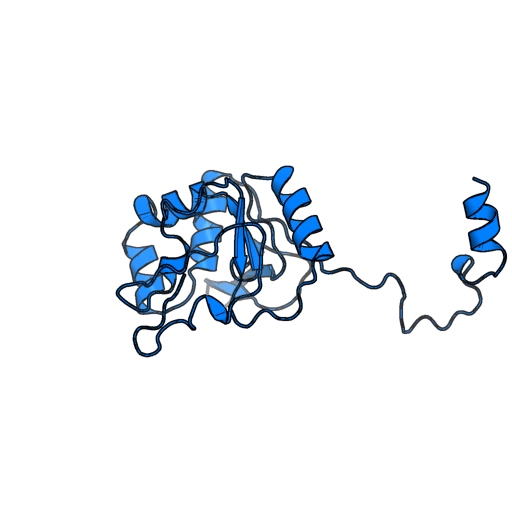CA . MET A 1 183 ? -0.826 37.530 -14.003 1.00 77.50 183 MET A CA 1
ATOM 1508 C C . MET A 1 183 ? -2.044 38.411 -14.301 1.00 77.50 183 MET A C 1
ATOM 1510 O O . MET A 1 183 ? -3.171 37.925 -14.222 1.00 77.50 183 MET A O 1
ATOM 1514 N N . VAL A 1 184 ? -1.822 39.678 -14.669 1.00 83.50 184 VAL A N 1
ATOM 1515 C CA . VAL A 1 184 ? -2.887 40.610 -15.063 1.00 83.50 184 VAL A CA 1
ATOM 1516 C C . VAL A 1 184 ? -3.475 40.173 -16.400 1.00 83.50 184 VAL A C 1
ATOM 1518 O O . VAL A 1 184 ? -4.672 39.915 -16.466 1.00 83.50 184 VAL A O 1
ATOM 1521 N N . GLU A 1 185 ? -2.638 39.963 -17.420 1.00 85.81 185 GLU A N 1
ATOM 1522 C CA . GLU A 1 185 ? -3.078 39.459 -18.733 1.00 85.81 185 GLU A CA 1
ATOM 1523 C C . GLU A 1 185 ? -3.803 38.110 -18.617 1.00 85.81 185 GLU A C 1
ATOM 1525 O O . GLU A 1 185 ? -4.878 37.922 -19.179 1.00 85.81 185 GLU A O 1
ATOM 1530 N N . ARG A 1 186 ? -3.289 37.181 -17.797 1.00 78.81 186 ARG A N 1
ATOM 1531 C CA . ARG A 1 186 ? -3.971 35.901 -17.536 1.00 78.81 186 ARG A CA 1
ATOM 1532 C C . ARG A 1 186 ? -5.325 36.035 -16.850 1.00 78.81 186 ARG A C 1
ATOM 1534 O O . ARG A 1 186 ? -6.146 35.145 -17.015 1.00 78.81 186 ARG A O 1
ATOM 1541 N N . SER A 1 187 ? -5.532 37.085 -16.060 1.00 75.06 187 SER A N 1
ATOM 1542 C CA . SER A 1 187 ? -6.825 37.336 -15.413 1.00 75.06 187 SER A CA 1
ATOM 1543 C C . SER A 1 187 ? -7.853 37.916 -16.390 1.00 75.06 187 SER A C 1
ATOM 1545 O O . SER A 1 187 ? -9.044 37.887 -16.092 1.00 75.06 187 SER A O 1
ATOM 1547 N N . HIS A 1 188 ? -7.404 38.464 -17.525 1.00 82.06 188 HIS A N 1
ATOM 1548 C CA . HIS A 1 188 ? -8.267 38.995 -18.579 1.00 82.06 188 HIS A CA 1
ATOM 1549 C C . HIS A 1 188 ? -8.707 37.940 -19.611 1.00 82.06 188 HIS A C 1
ATOM 1551 O O . HIS A 1 188 ? -9.741 38.148 -20.246 1.00 82.06 188 HIS A O 1
ATOM 1557 N N . CYS A 1 189 ? -7.948 36.850 -19.779 1.00 71.25 189 CYS A N 1
ATOM 1558 C CA . CYS A 1 189 ? -8.317 35.685 -20.597 1.00 71.25 189 CYS A CA 1
ATOM 1559 C C . CYS A 1 189 ? -9.473 34.882 -19.985 1.00 71.25 189 CYS A C 1
ATOM 1561 O O . CYS A 1 189 ? -10.334 34.430 -20.773 1.00 71.25 189 CYS A O 1
#

Radius of gyration: 20.86 Å; Cα contacts (8 Å, |Δi|>4): 244; chains: 1; bounding box: 42×62×46 Å

Organism: Anoplophora glabripennis (NCBI:txid217634)

Nearest PDB structures (foldseek):
  7sck-assembly1_B  TM=8.921E-01  e=9.923E-23  Homo sapiens
  7uqx-assembly1_B  TM=9.723E-01  e=1.289E-20  Homo sapiens
  7sch-assembly1_B  TM=8.943E-01  e=4.132E-21  Homo sapiens
  7uqy-assembly1_B  TM=9.043E-01  e=6.431E-21  Homo sapiens
  7zay-assembly1_B  TM=9.701E-01  e=7.565E-20  Homo sapiens

Secondary structure (DSSP, 8-state):
-B--SSSPPPPGGGS---SS-----B-SS--GGGGGS--TT--SSEEEEE-TT-----HHHHHHHHHHHHH-TTS-EES-EEEEEEETTTTEEEEE-S--S--SEE-TTEEEEEHHHHHHHHHTS-HHHHHHHHHHT--HHHHHHHHHHHHH----EEPPP---SS-TT---TT-GGGSTTHHHHHHH-

Foldseek 3Di:
DAQDPVDDDDPPVPDDDDPDDDDDDYDPHRFLLPVLALDPVPPDQKDWAADPPPDPDDPVNLVVQVVVCVVVQLAKGFAQFWAWDQDPVVRDIDTGRDDDPDGQFDFSNTIIHGSVLSVCLVPVQPPVVRVVCRVVVDCSRVSSSCSSCVVPVDGHHHDYDDDPPDDPPPPDPPDCVNDPCNVVVVVVD

pLDDT: mean 90.97, std 11.0, range [51.06, 98.69]

Sequence (189 aa):
VWNNQKKSPPPLTEFPKVAKPINVIKTKANKLSNRFYPYREIETEAVLHIDDDIVMLTSDEVEFAYEVWREFPDRIVGFPSRTHIWDNVTNAWKYESEWTNEISMVLTGAAFLHKYWSYLYSKDLPSEVKDWVDEHMNCEDIAMNFLVANLTNKPPIKVTPRKKFKCPECTNNEMLSADLGHMVERSHC

Mean predicted aligned error: 7.07 Å